Protein AF-C1N9Y4-F1 (afdb_monomer_lite)

Sequence (215 aa):
MRKEINRMEHKHGELKRRQEKLIQEMEKAIYKRQLIQTKALSAAARNEGGSSSSSASLKGRAAKKDEMTKAGLKKACAALKKSIRETESGGAEADARIERLEDDGVCAATEADRFSAEIERLRVEESTLRAERDAKAREREVLQLEAAKSARMRKRFEDVVEGRHRVLASDEDVVADLEKARRRREKLLSAVEDACEAAPHLWPSLERALTLLSI

InterPro domains:
  IPR037386 Coiled-coil domain-containing protein 40 [PTHR16275] (1-208)

Organism: Micromonas pusilla (strain CCMP1545) (NCBI:txid564608)

Secondary structure (DSSP, 8-state):
-HHHHHHHHHHHHHHHHHHHHHHHHHHHHHHHHHHHHHHHHHHHHHHHS--S--S--TTSSSHHHHTTSHHHHHHHHHHHHHHHHHHHHHHHHHHHHHHHHHHHHHHHHHHHHHHHHHHHHHHHHHHHHHHHHHHHHHHHHHHHHHHHHHHHHHHHHHHHHTT-----S-HHHHHHHHHHHHHHHHHHHHHHHHHHHH-GGGHHHHHHHHHHHH-

pLDDT: mean 85.56, std 15.92, range [34.88, 98.38]

Radius of gyration: 47.37 Å; chains: 1; bounding box: 93×47×120 Å

Foldseek 3Di:
DVVVVVVVVVVVVVVVVVVVVVVVVVVVVVVVVVVVVVVVVVVVCVVPPDDDDDPDPPVPPVVVVCCPDPVNVVVVVVVVVVVVVVVVVVVVVVVVVVVVVVVVVVVVVVVVVVVVVVVVVVVVVVVVVVVVVVVVVVVVVVVVVVVVVVVVVVVQVVCVVVVNDDPPDDPVRVVVVVVVVVVVLVVVLVVLVVVCVVPVVCCVVCVVVNVVSVD

Structure (mmCIF, N/CA/C/O backbone):
data_AF-C1N9Y4-F1
#
_entry.id   AF-C1N9Y4-F1
#
loop_
_atom_site.group_PDB
_atom_site.id
_atom_site.type_symbol
_atom_site.label_atom_id
_atom_site.label_alt_id
_atom_site.label_comp_id
_atom_site.label_asym_id
_atom_site.label_entity_id
_atom_site.label_seq_id
_atom_site.pdbx_PDB_ins_code
_atom_site.Cartn_x
_atom_site.Cartn_y
_atom_site.Cartn_z
_atom_site.occupancy
_atom_site.B_iso_or_equiv
_atom_site.auth_seq_id
_atom_site.auth_comp_id
_atom_site.auth_asym_id
_atom_site.auth_atom_id
_atom_site.pdbx_PDB_model_num
ATOM 1 N N . MET A 1 1 ? -9.943 -10.559 0.730 1.00 63.94 1 MET A N 1
ATOM 2 C CA . MET A 1 1 ? -8.623 -11.217 0.879 1.00 63.94 1 MET A CA 1
ATOM 3 C C . MET A 1 1 ? -8.478 -12.498 0.058 1.00 63.94 1 MET A C 1
ATOM 5 O O . MET A 1 1 ? -7.598 -12.518 -0.783 1.00 63.94 1 MET A O 1
ATOM 9 N N . ARG A 1 2 ? -9.345 -13.520 0.182 1.00 84.44 2 ARG A N 1
ATOM 10 C CA . ARG A 1 2 ? -9.222 -14.773 -0.614 1.00 84.44 2 ARG A CA 1
ATOM 11 C C . ARG A 1 2 ? -9.154 -14.568 -2.139 1.00 84.44 2 ARG A C 1
ATOM 13 O O . ARG A 1 2 ? -8.346 -15.193 -2.805 1.00 84.44 2 ARG A O 1
ATOM 20 N N . LYS A 1 3 ? -9.951 -13.641 -2.682 1.00 90.62 3 LYS A N 1
ATOM 21 C CA . LYS A 1 3 ? -9.916 -13.294 -4.116 1.00 90.62 3 LYS A CA 1
ATOM 22 C C . LYS A 1 3 ? -8.581 -12.676 -4.554 1.00 90.62 3 LYS A C 1
ATOM 24 O O . LYS A 1 3 ? -8.138 -12.938 -5.664 1.00 90.62 3 LYS A O 1
ATOM 29 N N . GLU A 1 4 ? -7.944 -11.893 -3.684 1.00 91.50 4 GLU A N 1
ATOM 30 C CA . GLU A 1 4 ? -6.650 -11.268 -3.980 1.00 91.50 4 GLU A CA 1
ATOM 31 C C . GLU A 1 4 ? -5.507 -12.281 -3.885 1.00 91.50 4 GLU A C 1
ATOM 33 O O . GLU A 1 4 ? -4.621 -12.276 -4.730 1.00 91.50 4 GLU A O 1
ATOM 38 N N . ILE A 1 5 ? -5.578 -13.218 -2.933 1.00 92.56 5 ILE A N 1
ATOM 39 C CA . ILE A 1 5 ? -4.635 -14.344 -2.842 1.00 92.56 5 ILE A CA 1
ATOM 40 C C . ILE A 1 5 ? -4.667 -15.160 -4.140 1.00 92.56 5 ILE A C 1
ATOM 42 O O . ILE A 1 5 ? -3.628 -15.335 -4.766 1.00 92.56 5 ILE A O 1
ATOM 46 N N . ASN A 1 6 ? -5.855 -15.532 -4.629 1.00 95.88 6 ASN A N 1
ATOM 47 C CA . ASN A 1 6 ? -5.983 -16.253 -5.902 1.00 95.88 6 ASN A CA 1
ATOM 48 C C . ASN A 1 6 ? -5.453 -15.438 -7.097 1.00 95.88 6 ASN A C 1
ATOM 50 O O . ASN A 1 6 ? -4.890 -15.990 -8.042 1.00 95.88 6 ASN A O 1
ATOM 54 N N . ARG A 1 7 ? -5.616 -14.108 -7.072 1.00 95.75 7 ARG A N 1
ATOM 55 C CA . ARG A 1 7 ? -5.088 -13.219 -8.115 1.00 95.75 7 ARG A CA 1
ATOM 56 C C . ARG A 1 7 ? -3.559 -13.179 -8.091 1.00 95.75 7 ARG A C 1
ATOM 58 O O . ARG A 1 7 ? -2.930 -13.206 -9.148 1.00 95.75 7 ARG A O 1
ATOM 65 N N . MET A 1 8 ? -2.970 -13.152 -6.900 1.00 96.06 8 MET A N 1
ATOM 66 C CA . MET A 1 8 ? -1.523 -13.207 -6.699 1.00 96.06 8 MET A CA 1
ATOM 67 C C . MET A 1 8 ? -0.938 -14.573 -7.071 1.00 96.06 8 MET A C 1
ATOM 69 O O . MET A 1 8 ? 0.114 -14.618 -7.703 1.00 96.06 8 MET A O 1
ATOM 73 N N . GLU A 1 9 ? -1.634 -15.674 -6.788 1.00 95.25 9 GLU A N 1
ATOM 74 C CA . GLU A 1 9 ? -1.250 -17.016 -7.247 1.00 95.25 9 GLU A CA 1
ATOM 75 C C . GLU A 1 9 ? -1.245 -17.113 -8.779 1.00 95.25 9 GLU A C 1
ATOM 77 O O . GLU A 1 9 ? -0.304 -17.655 -9.364 1.00 95.25 9 GLU A O 1
ATOM 82 N N . HIS A 1 10 ? -2.239 -16.519 -9.451 1.00 95.88 10 HIS A N 1
ATOM 83 C CA . HIS A 1 10 ? -2.275 -16.480 -10.914 1.00 95.88 10 HIS A CA 1
ATOM 84 C C . HIS A 1 10 ? -1.112 -15.664 -11.493 1.00 95.88 10 HIS A C 1
ATOM 86 O O . HIS A 1 10 ? -0.392 -16.145 -12.370 1.00 95.88 10 HIS A O 1
ATOM 92 N N . LYS A 1 11 ? -0.859 -14.468 -10.938 1.00 96.25 11 LYS A N 1
ATOM 93 C CA . LYS A 1 11 ? 0.295 -13.631 -11.309 1.00 96.25 11 LYS A CA 1
ATOM 94 C C . LYS A 1 11 ? 1.627 -14.348 -11.073 1.00 96.25 11 LYS A C 1
ATOM 96 O O . LYS A 1 11 ? 2.536 -14.234 -11.891 1.00 96.25 11 LYS A O 1
ATOM 101 N N . HIS A 1 12 ? 1.746 -15.116 -9.991 1.00 95.56 12 HIS A N 1
ATOM 102 C CA . HIS A 1 12 ? 2.934 -15.920 -9.711 1.00 95.56 12 HIS A CA 1
ATOM 103 C C . HIS A 1 12 ? 3.124 -17.046 -10.743 1.00 95.56 12 HIS A C 1
ATOM 105 O O . HIS A 1 12 ? 4.241 -17.282 -11.205 1.00 95.56 12 HIS A O 1
ATOM 111 N N . GLY A 1 13 ? 2.038 -17.699 -11.169 1.00 96.69 13 GLY A N 1
ATOM 112 C CA . GLY A 1 13 ? 2.066 -18.670 -12.266 1.00 96.69 13 GLY A CA 1
ATOM 113 C C . GLY A 1 13 ? 2.501 -18.053 -13.600 1.00 96.69 13 GLY A C 1
ATOM 114 O O . GLY A 1 13 ? 3.322 -18.627 -14.315 1.00 96.69 13 GLY A O 1
ATOM 115 N N . GLU A 1 14 ? 2.014 -16.855 -13.926 1.00 94.75 14 GLU A N 1
ATOM 116 C CA . GLU A 1 14 ? 2.468 -16.110 -15.107 1.00 94.75 14 GLU A CA 1
ATOM 117 C C . GLU A 1 14 ? 3.946 -15.718 -15.025 1.00 94.75 14 GLU A C 1
ATOM 119 O O . GLU A 1 14 ? 4.657 -15.794 -16.028 1.00 94.75 14 GLU A O 1
ATOM 124 N N . LEU A 1 15 ? 4.419 -15.314 -13.843 1.00 97.00 15 LEU A N 1
ATOM 125 C CA . LEU A 1 15 ? 5.820 -14.970 -13.616 1.00 97.00 15 LEU A CA 1
ATOM 126 C C . LEU A 1 15 ? 6.734 -16.171 -13.884 1.00 97.00 15 LEU A C 1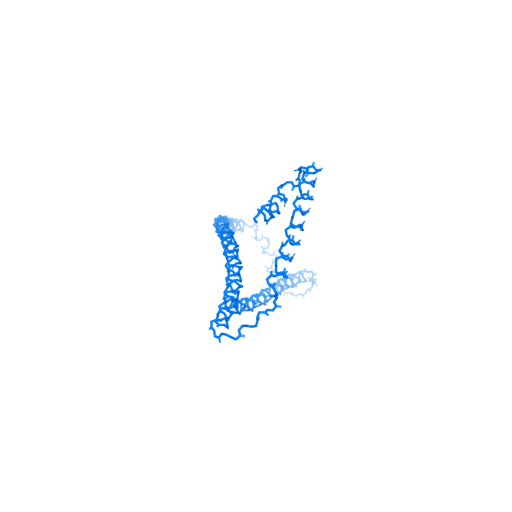
ATOM 128 O O . LEU A 1 15 ? 7.715 -16.029 -14.611 1.00 97.00 15 LEU A O 1
ATOM 132 N N . LYS A 1 16 ? 6.373 -17.361 -13.389 1.00 96.94 16 LYS A N 1
ATOM 133 C CA . LYS A 1 16 ? 7.108 -18.606 -13.671 1.00 96.94 16 LYS A CA 1
ATOM 134 C C . LYS A 1 16 ? 7.168 -18.919 -15.167 1.00 96.94 16 LYS A C 1
ATOM 136 O O . LYS A 1 16 ? 8.245 -19.187 -15.688 1.00 96.94 16 LYS A O 1
ATOM 141 N N . ARG A 1 17 ? 6.054 -18.775 -15.893 1.00 96.81 17 ARG A N 1
ATOM 142 C CA . ARG A 1 17 ? 6.034 -18.961 -17.359 1.00 96.81 17 ARG A CA 1
ATOM 143 C C . ARG A 1 17 ? 6.919 -17.950 -18.095 1.00 96.81 17 ARG A C 1
ATOM 145 O O . ARG A 1 17 ? 7.532 -18.290 -19.104 1.00 96.81 17 ARG A O 1
ATOM 152 N N . ARG A 1 18 ? 6.984 -16.695 -17.628 1.00 95.00 18 ARG A N 1
ATOM 153 C CA . ARG A 1 18 ? 7.904 -15.684 -18.185 1.00 95.00 18 ARG A CA 1
ATOM 154 C C . ARG A 1 18 ? 9.364 -16.048 -17.907 1.00 95.00 18 ARG A C 1
ATOM 156 O O . ARG A 1 18 ? 10.191 -15.913 -18.802 1.00 95.00 18 ARG A O 1
ATOM 163 N N . GLN A 1 19 ? 9.665 -16.555 -16.713 1.00 96.06 19 GLN A N 1
ATOM 164 C CA . GLN A 1 19 ? 11.002 -17.028 -16.353 1.00 96.06 19 GLN A CA 1
ATOM 165 C C . GLN A 1 19 ? 11.440 -18.216 -17.224 1.00 96.06 19 GLN A C 1
ATOM 167 O O . GLN A 1 19 ? 12.553 -18.209 -17.740 1.00 96.06 19 GLN A O 1
ATOM 172 N N . GLU A 1 20 ? 10.564 -19.194 -17.460 1.00 96.75 20 GLU A N 1
ATOM 173 C CA . GLU A 1 20 ? 10.840 -20.322 -18.362 1.00 96.75 20 GLU A CA 1
ATOM 174 C C . GLU A 1 20 ? 11.132 -19.858 -19.797 1.00 96.75 20 GLU A C 1
ATOM 176 O O . GLU A 1 20 ? 12.083 -20.330 -20.418 1.00 96.75 20 GLU A O 1
ATOM 181 N N . LYS A 1 21 ? 10.369 -18.885 -20.318 1.00 95.94 21 LYS A N 1
ATOM 182 C CA . LYS A 1 21 ? 10.639 -18.288 -21.639 1.00 95.94 21 LYS A CA 1
ATOM 183 C C . LYS A 1 21 ? 12.001 -17.599 -21.696 1.00 95.94 21 LYS A C 1
ATOM 185 O O . LYS A 1 21 ? 12.729 -17.791 -22.665 1.00 95.94 21 LYS A O 1
ATOM 190 N N . LEU A 1 22 ? 12.360 -16.846 -20.656 1.00 95.81 22 LEU A N 1
ATOM 191 C CA . LEU A 1 22 ? 13.659 -16.179 -20.573 1.00 95.81 22 LEU A CA 1
ATOM 192 C C . LEU A 1 22 ? 14.813 -17.193 -20.580 1.00 95.81 22 LEU A C 1
ATOM 194 O O . LEU A 1 22 ? 15.806 -16.989 -21.275 1.00 95.81 22 LEU A O 1
ATOM 198 N N . ILE A 1 23 ? 14.665 -18.309 -19.858 1.00 94.69 23 ILE A N 1
ATOM 199 C CA . ILE A 1 23 ? 15.652 -19.398 -19.856 1.00 94.69 23 ILE A CA 1
ATOM 200 C C . ILE A 1 23 ? 15.801 -19.987 -21.266 1.00 94.69 23 ILE A C 1
ATOM 202 O O . ILE A 1 23 ? 16.921 -20.110 -21.753 1.00 94.69 23 ILE A O 1
ATOM 206 N N . GLN A 1 24 ? 14.697 -20.254 -21.971 1.00 95.94 24 GLN A N 1
ATOM 207 C CA . GLN A 1 24 ? 14.746 -20.765 -23.349 1.00 95.94 24 GLN A CA 1
ATOM 208 C C . GLN A 1 24 ? 15.411 -19.785 -24.328 1.00 95.94 24 GLN A C 1
ATOM 210 O O . GLN A 1 24 ? 16.130 -20.193 -25.242 1.00 95.94 24 GLN A O 1
ATOM 215 N N . GLU A 1 25 ? 15.167 -18.483 -24.181 1.00 95.00 25 GLU A N 1
ATOM 216 C CA . GLU A 1 25 ? 15.816 -17.453 -24.999 1.00 95.00 25 GLU A CA 1
ATOM 217 C C . GLU A 1 25 ? 17.317 -17.367 -24.713 1.00 95.00 25 GLU A C 1
ATOM 219 O O . GLU A 1 25 ? 18.123 -17.293 -25.646 1.00 95.00 25 GLU A O 1
ATOM 224 N N . MET A 1 26 ? 17.700 -17.457 -23.440 1.00 96.69 26 MET A N 1
ATOM 225 C CA . MET A 1 26 ? 19.095 -17.506 -23.015 1.00 96.69 26 MET A CA 1
ATOM 226 C C . MET A 1 26 ? 19.810 -18.742 -23.582 1.00 96.69 26 MET A C 1
ATOM 228 O O . MET A 1 26 ? 20.896 -18.614 -24.149 1.00 96.69 26 MET A O 1
ATOM 232 N N . GLU A 1 27 ? 19.195 -19.924 -23.514 1.00 96.06 27 GLU A N 1
ATOM 233 C CA . GLU A 1 27 ? 19.733 -21.161 -24.096 1.00 96.06 27 GLU A CA 1
ATOM 234 C C . GLU A 1 27 ? 19.938 -21.035 -25.612 1.00 96.06 27 GLU A C 1
ATOM 236 O O . GLU A 1 27 ? 21.008 -21.371 -26.130 1.00 96.06 27 GLU A O 1
ATOM 241 N N . LYS A 1 28 ? 18.962 -20.468 -26.334 1.00 95.06 28 LYS A N 1
ATOM 242 C CA . LYS A 1 28 ? 19.088 -20.187 -27.775 1.00 95.06 28 LYS A CA 1
ATOM 243 C C . LYS A 1 28 ? 20.234 -19.221 -28.075 1.00 95.06 28 LYS A C 1
ATOM 245 O O . LYS A 1 28 ? 20.958 -19.418 -29.054 1.00 95.06 28 LYS A O 1
ATOM 250 N N . ALA A 1 29 ? 20.412 -18.185 -27.257 1.00 93.81 29 ALA A N 1
ATOM 251 C CA . ALA A 1 29 ? 21.492 -17.217 -27.423 1.00 93.81 29 ALA A CA 1
ATOM 252 C C . ALA A 1 29 ? 22.871 -17.856 -27.191 1.00 93.81 29 ALA A C 1
ATOM 254 O O . ALA A 1 29 ? 23.786 -17.650 -27.996 1.00 93.81 29 ALA A O 1
ATOM 255 N N . ILE A 1 30 ? 23.007 -18.686 -26.150 1.00 93.69 30 ILE A N 1
ATOM 256 C CA . ILE A 1 30 ? 24.227 -19.457 -25.869 1.00 93.69 30 ILE A CA 1
ATOM 257 C C . ILE A 1 30 ? 24.534 -20.396 -27.036 1.00 93.69 30 ILE A C 1
ATOM 259 O O . ILE A 1 30 ? 25.653 -20.377 -27.553 1.00 93.69 30 ILE A O 1
ATOM 263 N N . TYR A 1 31 ? 23.539 -21.147 -27.516 1.00 95.19 31 TYR A N 1
ATOM 264 C CA . TYR A 1 31 ? 23.705 -22.047 -28.654 1.00 95.19 31 TYR A CA 1
ATOM 265 C C . TYR A 1 31 ? 24.150 -21.298 -29.916 1.00 95.19 31 TYR A C 1
ATOM 267 O O . TYR A 1 31 ? 25.097 -21.701 -30.590 1.00 95.19 31 TYR A O 1
ATOM 275 N N . LYS A 1 32 ? 23.529 -20.150 -30.219 1.00 95.44 32 LYS A N 1
ATOM 276 C CA . LYS A 1 32 ? 23.912 -19.315 -31.365 1.00 95.44 32 LYS A CA 1
ATOM 277 C C . LYS A 1 32 ? 25.350 -18.808 -31.238 1.00 95.44 32 LYS A C 1
ATOM 279 O O . LYS A 1 32 ? 26.086 -18.830 -32.224 1.00 95.44 32 LYS A O 1
ATOM 284 N N . ARG A 1 33 ? 25.777 -18.398 -30.039 1.00 93.88 33 ARG A N 1
ATOM 285 C CA . ARG A 1 33 ? 27.160 -17.973 -29.775 1.00 93.88 33 ARG A CA 1
ATOM 286 C C . ARG A 1 33 ? 28.152 -19.120 -29.971 1.00 93.88 33 ARG A C 1
ATOM 288 O O . ARG A 1 33 ? 29.157 -18.930 -30.653 1.00 93.88 33 ARG A O 1
ATOM 295 N N . GLN A 1 34 ? 27.855 -20.307 -29.445 1.00 91.62 34 GLN A N 1
ATOM 296 C CA . GLN A 1 34 ? 28.680 -21.504 -29.641 1.00 91.62 34 GLN A CA 1
ATOM 297 C C . GLN A 1 34 ? 28.754 -21.906 -31.119 1.00 91.62 34 GLN A C 1
ATOM 299 O O . GLN A 1 34 ? 29.828 -22.236 -31.622 1.00 91.62 34 GLN A O 1
ATOM 304 N N . LEU A 1 35 ? 27.645 -21.811 -31.855 1.00 91.88 35 LEU A N 1
ATOM 305 C CA . LEU A 1 35 ? 27.614 -22.071 -33.293 1.00 91.88 35 LEU A CA 1
ATOM 306 C C . LEU A 1 35 ? 28.481 -21.074 -34.077 1.00 91.88 35 LEU A C 1
ATOM 308 O O . LEU A 1 35 ? 29.174 -21.454 -35.017 1.00 91.88 35 LEU A O 1
ATOM 312 N N . ILE A 1 36 ? 28.464 -19.794 -33.701 1.00 89.06 36 ILE A N 1
ATOM 313 C CA . ILE A 1 36 ? 29.331 -18.777 -34.313 1.00 89.06 36 ILE A CA 1
ATOM 314 C C . ILE A 1 36 ? 30.803 -19.081 -34.006 1.00 89.06 36 ILE A C 1
ATOM 316 O O . ILE A 1 36 ? 31.633 -19.058 -34.913 1.00 89.06 36 ILE A O 1
ATOM 320 N N . GLN A 1 37 ? 31.124 -19.418 -32.756 1.00 88.69 37 GLN A N 1
ATOM 321 C CA . GLN A 1 37 ? 32.490 -19.723 -32.332 1.00 88.69 37 GLN A CA 1
ATOM 322 C C . GLN A 1 37 ? 33.043 -20.978 -33.021 1.00 88.69 37 GLN A C 1
ATOM 324 O O . GLN A 1 37 ? 34.160 -20.961 -33.530 1.00 88.69 37 GLN A O 1
ATOM 329 N N . THR A 1 38 ? 32.254 -22.049 -33.109 1.00 86.00 38 THR A N 1
ATOM 330 C CA . THR A 1 38 ? 32.639 -23.281 -33.821 1.00 86.00 38 THR A CA 1
ATOM 331 C C . THR A 1 38 ? 32.824 -23.039 -35.318 1.00 86.00 38 THR A C 1
ATOM 333 O O . THR A 1 38 ? 33.807 -23.506 -35.894 1.00 86.00 38 THR A O 1
ATOM 336 N N . LYS A 1 39 ? 31.954 -22.239 -35.952 1.00 83.50 39 LYS A N 1
ATOM 337 C CA . LYS A 1 39 ? 32.141 -21.809 -37.348 1.00 83.50 39 LYS A CA 1
ATOM 338 C C . LYS A 1 39 ? 33.436 -21.017 -37.531 1.00 83.50 39 LYS A C 1
ATOM 340 O O . LYS A 1 39 ? 34.185 -21.318 -38.459 1.00 83.50 39 LYS A O 1
ATOM 345 N N . ALA A 1 40 ? 33.738 -20.075 -36.638 1.00 79.69 40 ALA A N 1
ATOM 346 C CA . ALA A 1 40 ? 34.976 -19.298 -36.680 1.00 79.69 40 ALA A CA 1
ATOM 347 C C . ALA A 1 40 ? 36.226 -20.187 -36.538 1.00 79.69 40 ALA A C 1
ATOM 349 O O . ALA A 1 40 ? 37.158 -20.062 -37.330 1.00 79.69 40 ALA A O 1
ATOM 350 N N . LEU A 1 41 ? 36.214 -21.145 -35.605 1.00 78.62 41 LEU A N 1
ATOM 351 C CA . LEU A 1 41 ? 37.309 -22.104 -35.419 1.00 78.62 41 LEU A CA 1
ATOM 352 C C . LEU A 1 41 ? 37.480 -23.037 -36.627 1.00 78.62 41 LEU A C 1
ATOM 354 O O . LEU A 1 41 ? 38.603 -23.287 -37.050 1.00 78.62 41 LEU A O 1
ATOM 358 N N . SER A 1 42 ? 36.388 -23.505 -37.239 1.00 73.56 42 SER A N 1
ATOM 359 C CA . SER A 1 42 ? 36.459 -24.347 -38.444 1.00 73.56 42 SER A CA 1
ATOM 360 C C . SER A 1 42 ? 37.014 -23.600 -39.666 1.00 73.56 42 SER A C 1
ATOM 362 O O . SER A 1 42 ? 37.733 -24.182 -40.478 1.00 73.56 42 SER A O 1
ATOM 364 N N . ALA A 1 43 ? 36.727 -22.300 -39.785 1.00 71.44 43 ALA A N 1
ATOM 365 C CA . ALA A 1 43 ? 37.300 -21.445 -40.819 1.00 71.44 43 ALA A CA 1
ATOM 366 C C . ALA A 1 43 ? 38.795 -21.177 -40.569 1.00 71.44 43 ALA A C 1
ATOM 368 O O . ALA A 1 43 ? 39.576 -21.171 -41.518 1.00 71.44 43 ALA A O 1
ATOM 369 N N . ALA A 1 44 ? 39.202 -21.020 -39.304 1.00 69.44 44 ALA A N 1
ATOM 370 C CA . ALA A 1 44 ? 40.604 -20.867 -38.919 1.00 69.44 44 ALA A CA 1
ATOM 371 C C . ALA A 1 44 ? 41.416 -22.158 -39.143 1.00 69.44 44 ALA A C 1
ATOM 373 O O . ALA A 1 44 ? 42.484 -22.109 -39.745 1.00 69.44 44 ALA A O 1
ATOM 374 N N . ALA A 1 45 ? 40.877 -23.327 -38.781 1.00 65.56 45 ALA A N 1
ATOM 375 C CA . ALA A 1 45 ? 41.531 -24.621 -38.998 1.00 65.56 45 ALA A CA 1
ATOM 376 C C . ALA A 1 45 ? 41.728 -24.950 -40.493 1.00 65.56 45 ALA A C 1
ATOM 378 O O . ALA A 1 45 ? 42.743 -25.527 -40.877 1.00 65.56 45 ALA A O 1
ATOM 379 N N . ARG A 1 46 ? 40.799 -24.520 -41.363 1.00 59.59 46 ARG A N 1
ATOM 380 C CA . ARG A 1 46 ? 40.967 -24.594 -42.828 1.00 59.59 46 ARG A CA 1
ATOM 381 C C . ARG A 1 46 ? 42.079 -23.681 -43.362 1.00 59.59 46 ARG A C 1
ATOM 383 O O . ARG A 1 46 ? 42.580 -23.946 -44.449 1.00 59.59 46 ARG A O 1
ATOM 390 N N . ASN A 1 47 ? 42.457 -22.638 -42.623 1.00 54.31 47 ASN A N 1
ATOM 391 C CA . ASN A 1 47 ? 43.546 -21.731 -42.989 1.00 54.31 47 ASN A CA 1
ATOM 392 C C . ASN A 1 47 ? 44.916 -22.169 -42.442 1.00 54.31 47 ASN A C 1
ATOM 394 O O . ASN A 1 47 ? 45.920 -21.826 -43.059 1.00 54.31 47 ASN A O 1
ATOM 398 N N . GLU A 1 48 ? 44.985 -22.933 -41.346 1.00 52.38 48 GLU A N 1
ATOM 399 C CA . GLU A 1 48 ? 46.266 -23.412 -40.786 1.00 52.38 48 GLU A CA 1
ATOM 400 C C . GLU A 1 48 ? 46.680 -24.820 -41.259 1.00 52.38 48 GLU A C 1
ATOM 402 O O . GLU A 1 48 ? 47.864 -25.149 -41.244 1.00 52.38 48 GLU A O 1
ATOM 407 N N . GLY A 1 49 ? 45.748 -25.650 -41.742 1.00 47.44 49 GLY A N 1
ATOM 408 C CA . GLY A 1 49 ? 46.002 -27.057 -42.091 1.00 47.44 49 GLY A CA 1
ATOM 409 C C . GLY A 1 49 ? 46.178 -27.377 -43.582 1.00 47.44 49 GLY A C 1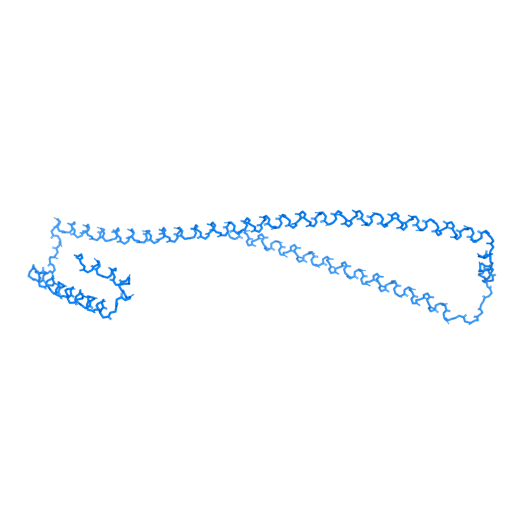
ATOM 410 O O . GLY A 1 49 ? 45.652 -28.393 -44.029 1.00 47.44 49 GLY A O 1
ATOM 411 N N . GLY A 1 50 ? 46.852 -26.539 -44.378 1.00 40.22 50 GLY A N 1
ATOM 412 C CA . GLY A 1 50 ? 46.841 -26.686 -45.842 1.00 40.22 50 GLY A CA 1
ATOM 413 C C . GLY A 1 50 ? 48.158 -26.426 -46.569 1.00 40.22 50 GLY A C 1
ATOM 414 O O . GLY A 1 50 ? 48.217 -25.521 -47.400 1.00 40.22 50 GLY A O 1
ATOM 415 N N . SER A 1 51 ? 49.186 -27.247 -46.328 1.00 41.78 51 SER A N 1
ATOM 416 C CA . SER A 1 51 ? 50.256 -27.458 -47.313 1.00 41.78 51 SER A CA 1
ATOM 417 C C . SER A 1 51 ? 50.014 -28.757 -48.087 1.00 41.78 51 SER A C 1
ATOM 419 O O . SER A 1 51 ? 49.845 -29.825 -47.505 1.00 41.78 51 SER A O 1
ATOM 421 N N . SER A 1 52 ? 50.092 -28.625 -49.411 1.00 42.31 52 SER A N 1
ATOM 422 C CA . SER A 1 52 ? 50.163 -29.647 -50.463 1.00 42.31 52 SER A CA 1
ATOM 423 C C . SER A 1 52 ? 48.860 -30.164 -51.109 1.00 42.31 52 SER A C 1
ATOM 425 O O . SER A 1 52 ? 48.036 -30.855 -50.525 1.00 42.31 52 SER A O 1
ATOM 427 N N . SER A 1 53 ? 48.798 -29.890 -52.421 1.00 39.03 53 SER A N 1
ATOM 428 C CA . SER A 1 53 ? 48.332 -30.801 -53.474 1.00 39.03 53 SER A CA 1
ATOM 429 C C . SER A 1 53 ? 46.820 -30.983 -53.697 1.00 39.03 53 SER A C 1
ATOM 431 O O . SER A 1 53 ? 46.235 -32.005 -53.357 1.00 39.03 53 SER A O 1
ATOM 433 N N . SER A 1 54 ? 46.210 -30.068 -54.457 1.00 34.88 54 SER A N 1
ATOM 434 C CA . SER A 1 54 ? 45.556 -30.447 -55.725 1.00 34.88 54 SER A CA 1
ATOM 435 C C . SER A 1 54 ? 45.191 -29.217 -56.567 1.00 34.88 54 SER A C 1
ATOM 437 O O . SER A 1 54 ? 44.778 -28.158 -56.095 1.00 34.88 54 SER A O 1
ATOM 439 N N . SER A 1 55 ? 45.451 -29.357 -57.855 1.00 41.91 55 SER A N 1
ATOM 440 C CA . SER A 1 55 ? 45.433 -28.366 -58.921 1.00 41.91 55 SER A CA 1
ATOM 441 C C . SER A 1 55 ? 44.026 -27.867 -59.279 1.00 41.91 55 SER A C 1
ATOM 443 O O . SER A 1 55 ? 43.394 -28.438 -60.163 1.00 41.91 55 SER A O 1
ATOM 445 N N . ALA A 1 56 ? 43.534 -26.789 -58.652 1.00 44.50 56 ALA A N 1
ATOM 446 C CA . ALA A 1 56 ? 42.331 -26.098 -59.158 1.00 44.50 56 ALA A CA 1
ATOM 447 C C . ALA A 1 56 ? 42.105 -24.636 -58.707 1.00 44.50 56 ALA A C 1
ATOM 449 O O . ALA A 1 56 ? 41.065 -24.070 -59.034 1.00 44.50 56 ALA A O 1
ATOM 450 N N . SER A 1 57 ? 43.015 -23.977 -57.976 1.00 43.84 57 SER A N 1
ATOM 451 C CA . SER A 1 57 ? 42.707 -22.659 -57.369 1.00 43.84 57 SER A CA 1
ATOM 452 C C . SER A 1 57 ? 43.712 -21.533 -57.647 1.00 43.84 57 SER A C 1
ATOM 454 O O . SER A 1 57 ? 43.749 -20.529 -56.933 1.00 43.84 57 SER A O 1
ATOM 456 N N . LEU A 1 58 ? 44.430 -21.592 -58.776 1.00 44.53 58 LEU A N 1
ATOM 457 C CA . LEU A 1 58 ? 45.234 -20.469 -59.303 1.00 44.53 58 LEU A CA 1
ATOM 458 C C . LEU A 1 58 ? 44.405 -19.234 -59.742 1.00 44.53 58 LEU A C 1
ATOM 460 O O . LEU A 1 58 ? 44.941 -18.317 -60.355 1.00 44.53 58 LEU A O 1
ATOM 464 N N . LYS A 1 59 ? 43.117 -19.151 -59.380 1.00 46.09 59 LYS A N 1
ATOM 465 C CA . LYS A 1 59 ? 42.272 -17.955 -59.544 1.00 46.09 59 LYS A CA 1
ATOM 466 C C . LYS A 1 59 ? 42.215 -17.046 -58.305 1.00 46.09 59 LYS A C 1
ATOM 468 O O . LYS A 1 59 ? 41.694 -15.943 -58.399 1.00 46.09 59 LYS A O 1
ATOM 473 N N . GLY A 1 60 ? 42.767 -17.463 -57.161 1.00 46.38 60 GLY A N 1
ATOM 474 C CA . GLY A 1 60 ? 42.687 -16.691 -55.907 1.00 46.38 60 GLY A CA 1
ATOM 475 C C . GLY A 1 60 ? 43.839 -15.709 -55.652 1.00 46.38 60 GLY A C 1
ATOM 476 O O . GLY A 1 60 ? 43.692 -14.780 -54.863 1.00 46.38 60 GLY A O 1
ATOM 477 N N . ARG A 1 61 ? 44.993 -15.882 -56.312 1.00 44.69 61 ARG A N 1
ATOM 478 C CA . ARG A 1 61 ? 46.197 -15.063 -56.052 1.00 44.69 61 ARG A CA 1
ATOM 479 C C . ARG A 1 61 ? 46.318 -13.826 -56.953 1.00 44.69 61 ARG A C 1
ATOM 481 O O . ARG A 1 61 ? 47.024 -12.893 -56.586 1.00 44.69 61 ARG A O 1
ATOM 488 N N . ALA A 1 62 ? 45.587 -13.785 -58.071 1.00 45.38 62 ALA A N 1
ATOM 489 C CA . ALA A 1 62 ? 45.439 -12.589 -58.907 1.00 45.38 62 ALA A CA 1
ATOM 490 C C . ALA A 1 62 ? 44.460 -11.562 -58.297 1.00 45.38 62 ALA A C 1
ATOM 492 O O . ALA A 1 62 ? 44.674 -10.361 -58.426 1.00 45.38 62 ALA A O 1
ATOM 493 N N . ALA A 1 63 ? 43.467 -12.012 -57.518 1.00 49.41 63 ALA A N 1
ATOM 494 C CA . ALA A 1 63 ? 42.470 -11.132 -56.900 1.00 49.41 63 ALA A CA 1
ATOM 495 C C . ALA A 1 63 ? 43.068 -10.128 -55.889 1.00 49.41 63 ALA A C 1
ATOM 497 O O . ALA A 1 63 ? 42.613 -8.992 -55.820 1.00 49.41 63 ALA A O 1
ATOM 498 N N . LYS A 1 64 ? 44.143 -10.499 -55.174 1.00 50.38 64 LYS A N 1
ATOM 499 C CA . LYS A 1 64 ? 44.850 -9.594 -54.243 1.00 50.38 64 LYS A CA 1
ATOM 500 C C . LYS A 1 64 ? 45.761 -8.569 -54.928 1.00 50.38 64 LYS A C 1
ATOM 502 O O . LYS A 1 64 ? 46.140 -7.585 -54.303 1.00 50.38 64 LYS A O 1
ATOM 507 N N . LYS A 1 65 ? 46.146 -8.787 -56.192 1.00 48.03 65 LYS A N 1
ATOM 508 C CA . LYS A 1 65 ? 46.962 -7.830 -56.964 1.00 48.03 65 LYS A CA 1
ATOM 509 C C . LYS A 1 65 ? 46.089 -6.893 -57.810 1.00 48.03 65 LYS A C 1
ATOM 511 O O . LYS A 1 65 ? 46.464 -5.740 -58.002 1.00 48.03 65 LYS A O 1
ATOM 516 N N . ASP A 1 66 ? 44.895 -7.344 -58.201 1.00 48.28 66 ASP A N 1
ATOM 517 C CA . ASP A 1 66 ? 43.882 -6.517 -58.873 1.00 48.28 66 ASP A CA 1
ATOM 518 C C . ASP A 1 66 ? 43.109 -5.580 -57.921 1.00 48.28 66 ASP A C 1
ATOM 520 O O . ASP A 1 66 ? 42.551 -4.573 -58.370 1.00 48.28 66 ASP A O 1
ATOM 524 N N . GLU A 1 67 ? 43.144 -5.828 -56.605 1.00 51.56 67 GLU A N 1
ATOM 525 C CA . GLU A 1 67 ? 42.614 -4.933 -55.555 1.00 51.56 67 GLU A CA 1
ATOM 526 C C . GLU A 1 67 ? 43.309 -3.557 -55.501 1.00 51.56 67 GLU A C 1
ATOM 528 O O . GLU A 1 67 ? 42.712 -2.580 -55.052 1.00 51.56 67 GLU A O 1
ATOM 533 N N . MET A 1 68 ? 44.530 -3.441 -56.034 1.00 52.91 68 MET A N 1
ATOM 534 C CA . MET A 1 68 ? 45.306 -2.192 -56.115 1.00 52.91 68 MET A CA 1
ATOM 535 C C . MET A 1 68 ? 45.321 -1.571 -57.521 1.00 52.91 68 MET A C 1
ATOM 537 O O . MET A 1 68 ? 46.125 -0.689 -57.821 1.00 52.91 68 MET A O 1
ATOM 541 N N . THR A 1 69 ? 44.411 -1.975 -58.408 1.00 67.31 69 THR A N 1
ATOM 542 C CA . THR A 1 69 ? 44.138 -1.181 -59.613 1.00 67.31 69 THR A CA 1
ATOM 543 C C . THR A 1 69 ? 43.349 0.075 -59.227 1.00 67.31 69 THR A C 1
ATOM 545 O O . THR A 1 69 ? 42.528 0.055 -58.308 1.00 67.31 69 THR A O 1
ATOM 548 N N . LYS A 1 70 ? 43.535 1.194 -59.948 1.00 71.50 70 LYS A N 1
ATOM 549 C CA . LYS A 1 70 ? 42.769 2.442 -59.713 1.00 71.50 70 LYS A CA 1
ATOM 550 C C . LYS A 1 70 ? 41.247 2.206 -59.664 1.00 71.50 70 LYS A C 1
ATOM 552 O O . LYS A 1 70 ? 40.534 2.962 -59.011 1.00 71.50 70 LYS A O 1
ATOM 557 N N . ALA A 1 71 ? 40.745 1.172 -60.346 1.00 74.81 71 ALA A N 1
ATOM 558 C CA . ALA A 1 71 ? 39.343 0.763 -60.316 1.00 74.81 71 ALA A CA 1
ATOM 559 C C . ALA A 1 71 ? 38.942 0.029 -59.018 1.00 74.81 71 ALA A C 1
ATOM 561 O O . ALA A 1 71 ? 37.869 0.312 -58.485 1.00 74.81 71 ALA A O 1
ATOM 562 N N . GLY A 1 72 ? 39.792 -0.860 -58.487 1.00 78.50 72 GLY A N 1
ATOM 563 C CA . GLY A 1 72 ? 39.588 -1.533 -57.196 1.00 78.50 72 GLY A CA 1
ATOM 564 C C . GLY A 1 72 ? 39.553 -0.549 -56.025 1.00 78.50 72 GLY A C 1
ATOM 565 O O . GLY A 1 72 ? 38.590 -0.536 -55.259 1.00 78.50 72 GLY A O 1
ATOM 566 N N . LEU A 1 73 ? 40.515 0.381 -55.982 1.00 81.06 73 LEU A N 1
ATOM 567 C CA . LEU A 1 73 ? 40.551 1.482 -55.009 1.00 81.06 73 LEU A CA 1
ATOM 568 C C . LEU A 1 73 ? 39.292 2.359 -55.071 1.00 81.06 73 LEU A C 1
ATOM 570 O O . LEU A 1 73 ? 38.692 2.650 -54.041 1.00 81.06 73 LEU A O 1
ATOM 574 N N . LYS A 1 74 ? 38.826 2.730 -56.273 1.00 84.69 74 LYS A N 1
ATOM 575 C CA . LYS A 1 74 ? 37.578 3.501 -56.435 1.00 84.69 74 LYS A CA 1
ATOM 576 C C . LYS A 1 74 ? 36.355 2.758 -55.890 1.00 84.69 74 LYS A C 1
ATOM 578 O O . LYS A 1 74 ? 35.518 3.384 -55.241 1.00 84.69 74 LYS A O 1
ATOM 583 N N . LYS A 1 75 ? 36.250 1.443 -56.122 1.00 86.44 75 LYS A N 1
ATOM 584 C CA . LYS A 1 75 ? 35.160 0.616 -55.578 1.00 86.44 75 LYS A CA 1
ATOM 585 C C . LYS A 1 75 ? 35.232 0.515 -54.053 1.00 86.44 75 LYS A C 1
ATOM 587 O O . LYS A 1 75 ? 34.209 0.701 -53.403 1.00 86.44 75 LYS A O 1
ATOM 592 N N . ALA A 1 76 ? 36.419 0.300 -53.487 1.00 85.00 76 ALA A N 1
ATOM 593 C CA . ALA A 1 76 ? 36.620 0.260 -52.040 1.00 85.00 76 ALA A CA 1
ATOM 594 C C . ALA A 1 76 ? 36.282 1.606 -51.376 1.00 85.00 76 ALA A C 1
ATOM 596 O O . ALA A 1 76 ? 35.555 1.638 -50.388 1.00 85.00 76 ALA A O 1
ATOM 597 N N . CYS A 1 77 ? 36.708 2.733 -51.958 1.00 87.12 77 CYS A N 1
ATOM 598 C CA . CYS A 1 77 ? 36.336 4.063 -51.472 1.00 87.12 77 CYS A CA 1
ATOM 599 C C . CYS A 1 77 ? 34.824 4.321 -51.565 1.00 87.12 77 CYS A C 1
ATOM 601 O O . CYS A 1 77 ? 34.261 4.945 -50.670 1.00 87.12 77 CYS A O 1
ATOM 603 N N . ALA A 1 78 ? 34.153 3.860 -52.626 1.00 91.00 78 ALA A N 1
ATOM 604 C CA . ALA A 1 78 ? 32.700 3.978 -52.749 1.00 91.00 78 ALA A CA 1
ATOM 605 C C . ALA A 1 78 ? 31.964 3.122 -51.702 1.00 91.00 78 ALA A C 1
ATOM 607 O O . ALA A 1 78 ? 31.011 3.600 -51.090 1.00 91.00 78 ALA A O 1
ATOM 608 N N . ALA A 1 79 ? 32.438 1.897 -51.455 1.00 91.19 79 ALA A N 1
ATOM 609 C CA . ALA A 1 79 ? 31.908 1.018 -50.416 1.00 91.19 79 ALA A CA 1
ATOM 610 C C . ALA A 1 79 ? 32.114 1.604 -49.010 1.00 91.19 79 ALA A C 1
ATOM 612 O O . ALA A 1 79 ? 31.169 1.641 -48.229 1.00 91.19 79 ALA A O 1
ATOM 613 N N . LEU A 1 80 ? 33.302 2.146 -48.715 1.00 91.94 80 LEU A N 1
ATOM 614 C CA . LEU A 1 80 ? 33.582 2.842 -47.456 1.00 91.94 80 LEU A CA 1
ATOM 615 C C . LEU A 1 80 ? 32.692 4.073 -47.279 1.00 91.94 80 LEU A C 1
ATOM 617 O O . LEU A 1 80 ? 32.095 4.233 -46.226 1.00 91.94 80 LEU A O 1
ATOM 621 N N . LYS A 1 81 ? 32.523 4.907 -48.313 1.00 94.19 81 LYS A N 1
ATOM 622 C CA . LYS A 1 81 ? 31.597 6.054 -48.256 1.00 94.19 81 LYS A CA 1
ATOM 623 C C . LYS A 1 81 ? 30.161 5.622 -47.974 1.00 94.19 81 LYS A C 1
ATOM 625 O O . LYS A 1 81 ? 29.463 6.299 -47.228 1.00 94.19 81 LYS A O 1
ATOM 630 N N . LYS A 1 82 ? 29.714 4.514 -48.572 1.00 95.50 82 LYS A N 1
ATOM 631 C CA . LYS A 1 82 ? 28.389 3.951 -48.299 1.00 95.50 82 LYS A CA 1
ATOM 632 C C . LYS A 1 82 ? 28.282 3.467 -46.850 1.00 95.50 82 LYS A C 1
ATOM 634 O O . LYS A 1 82 ? 27.334 3.838 -46.176 1.00 95.50 82 LYS A O 1
ATOM 639 N N . SER A 1 83 ? 29.274 2.721 -46.370 1.00 95.12 83 SER A N 1
ATOM 640 C CA . SER A 1 83 ? 29.325 2.217 -44.994 1.00 95.12 83 SER A CA 1
ATOM 641 C C . SER A 1 83 ? 29.385 3.342 -43.959 1.00 95.12 83 SER A C 1
ATOM 643 O O . SER A 1 83 ? 28.728 3.235 -42.930 1.00 95.12 83 SER A O 1
ATOM 645 N N . ILE A 1 84 ? 30.115 4.427 -44.237 1.00 94.31 84 ILE A N 1
ATOM 646 C CA . ILE A 1 84 ? 30.151 5.624 -43.386 1.00 94.31 84 ILE A CA 1
ATOM 647 C C . ILE A 1 84 ? 28.750 6.223 -43.287 1.00 94.31 84 ILE A C 1
ATOM 649 O O . ILE A 1 84 ? 28.251 6.372 -42.183 1.00 94.31 84 ILE A O 1
ATOM 653 N N . ARG A 1 85 ? 28.067 6.450 -44.417 1.00 95.69 85 ARG A N 1
ATOM 654 C CA . ARG A 1 85 ? 26.690 6.976 -44.417 1.00 95.69 85 ARG A CA 1
ATOM 655 C C . ARG A 1 85 ? 25.700 6.061 -43.699 1.00 95.69 85 ARG A C 1
ATOM 657 O O . ARG A 1 85 ? 24.837 6.540 -42.979 1.00 95.69 85 ARG A O 1
ATOM 664 N N . GLU A 1 86 ? 25.811 4.749 -43.903 1.00 95.00 86 GLU A N 1
ATOM 665 C CA . GLU A 1 86 ? 24.981 3.760 -43.203 1.00 95.00 86 GLU A CA 1
ATOM 666 C C . GLU A 1 86 ? 25.244 3.788 -41.687 1.00 95.00 86 GLU A C 1
ATOM 668 O O . GLU A 1 86 ? 24.303 3.704 -40.904 1.00 95.00 86 GLU A O 1
ATOM 673 N N . THR A 1 87 ? 26.500 3.971 -41.267 1.00 95.00 87 THR A N 1
ATOM 674 C CA . THR A 1 87 ? 26.871 4.079 -39.846 1.00 95.00 87 THR A CA 1
ATOM 675 C C . THR A 1 87 ? 26.422 5.409 -39.243 1.00 95.00 87 THR A C 1
ATOM 677 O O . THR A 1 87 ? 25.921 5.420 -38.127 1.00 95.00 87 THR A O 1
ATOM 680 N N . GLU A 1 88 ? 26.548 6.519 -39.973 1.00 95.75 88 GLU A N 1
ATOM 681 C CA . GLU A 1 88 ? 26.056 7.841 -39.562 1.00 95.75 88 GLU A CA 1
ATOM 682 C C . GLU A 1 88 ? 24.531 7.833 -39.393 1.00 95.75 88 GLU A C 1
ATOM 684 O O . GLU A 1 88 ? 24.024 8.298 -38.376 1.00 95.75 88 GLU A O 1
ATOM 689 N N . SER A 1 89 ? 23.798 7.240 -40.344 1.00 95.69 89 SER A N 1
ATOM 690 C CA . SER A 1 89 ? 22.342 7.067 -40.246 1.00 95.69 89 SER A CA 1
ATOM 691 C C . SER A 1 89 ? 21.960 6.178 -39.063 1.00 95.69 89 SER A C 1
ATOM 693 O O . SER A 1 89 ? 21.067 6.527 -38.299 1.00 95.69 89 SER A O 1
ATOM 695 N N . GLY A 1 90 ? 22.656 5.051 -38.877 1.00 96.19 90 GLY A N 1
ATOM 696 C CA . GLY A 1 90 ? 22.422 4.160 -37.740 1.00 96.19 90 GLY A CA 1
ATOM 697 C C . GLY A 1 90 ? 22.748 4.811 -36.391 1.00 96.19 90 GLY A C 1
ATOM 698 O O . GLY A 1 90 ? 22.055 4.549 -35.412 1.00 96.19 90 GLY A O 1
ATOM 699 N N . GLY A 1 91 ? 23.763 5.680 -36.345 1.00 96.19 91 GLY A N 1
ATOM 700 C CA . GLY A 1 91 ? 24.092 6.499 -35.179 1.00 96.19 91 GLY A CA 1
ATOM 701 C C . GLY A 1 91 ? 22.967 7.472 -34.840 1.00 96.19 91 GLY A C 1
ATOM 702 O O . GLY A 1 91 ? 22.460 7.441 -33.727 1.00 96.19 91 GLY A O 1
ATOM 703 N N . ALA A 1 92 ? 22.486 8.234 -35.826 1.00 96.31 92 ALA A N 1
ATOM 704 C CA . ALA A 1 92 ? 21.373 9.164 -35.635 1.00 96.31 92 ALA A CA 1
ATOM 705 C C . ALA A 1 92 ? 20.074 8.462 -35.187 1.00 96.31 92 ALA A C 1
ATOM 707 O O . ALA A 1 92 ? 19.342 8.976 -34.343 1.00 96.31 92 ALA A O 1
ATOM 708 N N . GLU A 1 93 ? 19.784 7.270 -35.717 1.00 97.06 93 GLU A N 1
ATOM 709 C CA . GLU A 1 93 ? 18.646 6.454 -35.275 1.00 97.06 93 GLU A CA 1
ATOM 710 C C . GLU A 1 93 ? 18.811 5.941 -33.838 1.00 97.06 93 GLU A C 1
ATOM 712 O O . GLU A 1 93 ? 17.832 5.874 -33.088 1.00 97.06 93 GLU A O 1
ATOM 717 N N . ALA A 1 94 ? 20.033 5.568 -33.446 1.00 96.06 94 ALA A N 1
ATOM 718 C CA . ALA A 1 94 ? 20.335 5.140 -32.086 1.00 96.06 94 ALA A CA 1
ATOM 719 C C . ALA A 1 94 ? 20.213 6.303 -31.093 1.00 96.06 94 ALA A C 1
ATOM 721 O O . ALA A 1 94 ? 19.587 6.120 -30.052 1.00 96.06 94 ALA A O 1
ATOM 722 N N . ASP A 1 95 ? 20.719 7.487 -31.443 1.00 97.31 95 ASP A N 1
ATOM 723 C CA . ASP A 1 95 ? 20.610 8.699 -30.626 1.00 97.31 95 ASP A CA 1
ATOM 724 C C . ASP A 1 95 ? 19.139 9.084 -30.421 1.00 97.31 95 ASP A C 1
ATOM 726 O O . ASP A 1 95 ? 18.686 9.234 -29.287 1.00 97.31 95 ASP A O 1
ATOM 730 N N . ALA A 1 96 ? 18.341 9.096 -31.495 1.00 97.12 96 ALA A N 1
ATOM 731 C CA . ALA A 1 96 ? 16.901 9.349 -31.407 1.00 97.12 96 ALA A CA 1
ATOM 732 C C . ALA A 1 96 ? 16.157 8.292 -30.569 1.00 97.12 96 ALA A C 1
ATOM 734 O O . ALA A 1 96 ? 15.102 8.564 -29.993 1.00 97.12 96 ALA A O 1
ATOM 735 N N . ARG A 1 97 ? 16.663 7.055 -30.517 1.00 97.44 97 ARG A N 1
ATOM 736 C CA . ARG A 1 97 ? 16.100 6.004 -29.663 1.00 97.44 97 ARG A CA 1
ATOM 737 C C . ARG A 1 97 ? 16.499 6.184 -28.201 1.00 97.44 97 ARG A C 1
ATOM 739 O O . ARG A 1 97 ? 15.677 5.880 -27.342 1.00 97.44 97 ARG A O 1
ATOM 746 N N . ILE A 1 98 ? 17.725 6.624 -27.928 1.00 97.12 98 ILE A N 1
ATOM 747 C CA . ILE A 1 98 ? 18.190 6.929 -26.571 1.00 97.12 98 ILE A CA 1
ATOM 748 C C . ILE A 1 98 ? 17.340 8.056 -25.992 1.00 97.12 98 ILE A C 1
ATOM 750 O O . ILE A 1 98 ? 16.758 7.855 -24.936 1.00 97.12 98 ILE A O 1
ATOM 754 N N . GLU A 1 99 ? 17.161 9.152 -26.729 1.00 97.62 99 GLU A N 1
ATOM 755 C CA . GLU A 1 99 ? 16.353 10.298 -26.291 1.00 97.62 99 GLU A CA 1
ATOM 756 C C . GLU A 1 99 ? 14.916 9.879 -25.932 1.00 97.62 99 GLU A C 1
ATOM 758 O O . GLU A 1 99 ? 14.425 10.170 -24.846 1.00 97.62 99 GLU A O 1
ATOM 763 N N . ARG A 1 100 ? 14.270 9.059 -26.775 1.00 97.38 100 ARG A N 1
ATOM 764 C CA . ARG A 1 100 ? 12.933 8.513 -26.464 1.00 97.38 100 ARG A CA 1
ATOM 765 C C . ARG A 1 100 ? 12.911 7.647 -25.207 1.00 97.38 100 ARG A C 1
ATOM 767 O O . ARG A 1 100 ? 11.947 7.692 -24.457 1.00 97.38 100 ARG A O 1
ATOM 774 N N . LEU A 1 101 ? 13.935 6.818 -25.000 1.00 97.12 101 LEU A N 1
ATOM 775 C CA . LEU A 1 101 ? 14.015 5.966 -23.812 1.00 97.12 101 LEU A CA 1
ATOM 776 C C . LEU A 1 101 ? 14.284 6.780 -22.543 1.00 97.12 101 LEU A C 1
ATOM 778 O O . LEU A 1 101 ? 13.831 6.385 -21.470 1.00 97.12 101 LEU A O 1
ATOM 782 N N . GLU A 1 102 ? 15.010 7.888 -22.654 1.00 97.69 102 GLU A N 1
ATOM 783 C CA . GLU A 1 102 ? 15.210 8.837 -21.562 1.00 97.69 102 GLU A CA 1
ATOM 784 C C . GLU A 1 102 ? 13.891 9.529 -21.201 1.00 97.69 102 GLU A C 1
ATOM 786 O O . GLU A 1 102 ? 13.517 9.521 -20.026 1.00 97.69 102 GLU A O 1
ATOM 791 N N . ASP A 1 103 ? 13.136 10.009 -22.192 1.00 97.31 103 ASP A N 1
ATOM 792 C CA . ASP A 1 103 ? 11.803 10.594 -21.993 1.00 97.31 103 ASP A CA 1
ATOM 793 C C . ASP A 1 103 ? 10.826 9.593 -21.357 1.00 97.31 103 ASP A C 1
ATOM 795 O O . ASP A 1 103 ? 10.193 9.891 -20.340 1.00 97.31 103 ASP A O 1
ATOM 799 N N . ASP A 1 104 ? 10.750 8.372 -21.899 1.00 97.12 104 ASP A N 1
ATOM 800 C CA . ASP A 1 104 ? 9.931 7.288 -21.345 1.00 97.12 104 ASP A CA 1
ATOM 801 C C . ASP A 1 104 ? 10.349 6.962 -19.899 1.00 97.12 104 ASP A C 1
ATOM 803 O O . ASP A 1 104 ? 9.502 6.705 -19.038 1.00 97.12 104 ASP A O 1
ATOM 807 N N . GLY A 1 105 ? 11.655 6.997 -19.613 1.00 97.31 105 GLY A N 1
ATOM 808 C CA . GLY A 1 105 ? 12.215 6.789 -18.280 1.00 97.31 105 GLY A CA 1
ATOM 809 C C . GLY A 1 105 ? 11.790 7.871 -17.288 1.00 97.31 105 GLY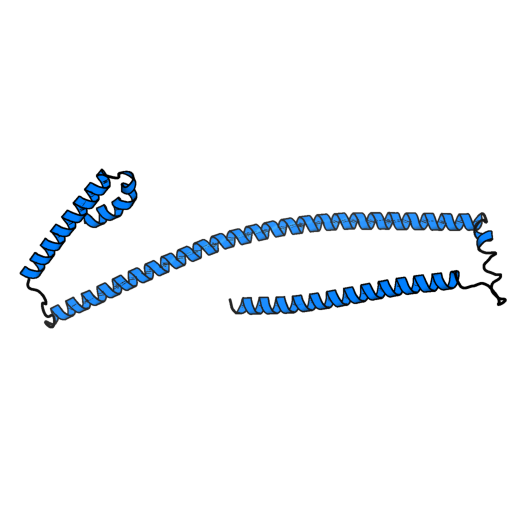 A C 1
ATOM 810 O O . GLY A 1 105 ? 11.390 7.551 -16.166 1.00 97.31 105 GLY A O 1
ATOM 811 N N . VAL A 1 106 ? 11.812 9.138 -17.704 1.00 97.81 106 VAL A N 1
ATOM 812 C CA . VAL A 1 106 ? 11.328 10.265 -16.895 1.00 97.81 106 VAL A CA 1
ATOM 813 C C . VAL A 1 106 ? 9.825 10.140 -16.650 1.00 97.81 106 VAL A C 1
ATOM 815 O O . VAL A 1 106 ? 9.383 10.247 -15.504 1.00 97.81 106 VAL A O 1
ATOM 818 N N . CYS A 1 107 ? 9.029 9.844 -17.681 1.00 97.12 107 CYS A N 1
ATOM 819 C CA . CYS A 1 107 ? 7.591 9.626 -17.529 1.00 97.12 107 CYS A CA 1
ATOM 820 C C . CYS A 1 107 ? 7.296 8.498 -16.530 1.00 97.12 107 CYS A C 1
ATOM 822 O O . CYS A 1 107 ? 6.558 8.715 -15.566 1.00 97.12 107 CYS A O 1
ATOM 824 N N . ALA A 1 108 ? 7.937 7.338 -16.686 1.00 97.25 108 ALA A N 1
ATOM 825 C CA . ALA A 1 108 ? 7.763 6.204 -15.783 1.00 97.25 108 ALA A CA 1
ATOM 826 C C . ALA A 1 108 ? 8.176 6.528 -14.336 1.00 97.25 108 ALA A C 1
ATOM 828 O O . ALA A 1 108 ? 7.489 6.120 -13.399 1.00 97.25 108 ALA A O 1
ATOM 829 N N . ALA A 1 109 ? 9.258 7.289 -14.137 1.00 97.81 109 ALA A N 1
ATOM 830 C CA . ALA A 1 109 ? 9.684 7.732 -12.810 1.00 97.81 109 ALA A CA 1
ATOM 831 C C . ALA A 1 109 ? 8.631 8.638 -12.152 1.00 97.81 109 ALA A C 1
ATOM 833 O O . ALA A 1 109 ? 8.229 8.393 -11.015 1.00 97.81 109 ALA A O 1
ATOM 834 N N . THR A 1 110 ? 8.098 9.619 -12.886 1.00 97.56 110 THR A N 1
ATOM 835 C CA . THR A 1 110 ? 7.055 10.509 -12.348 1.00 97.56 110 THR A CA 1
ATOM 836 C C . THR A 1 110 ? 5.757 9.771 -12.015 1.00 97.56 110 THR A C 1
ATOM 838 O O . THR A 1 110 ? 5.084 10.102 -11.037 1.00 97.56 110 THR A O 1
ATOM 841 N N . GLU A 1 111 ? 5.390 8.751 -12.793 1.00 97.75 111 GLU A N 1
ATOM 842 C CA . GLU A 1 111 ? 4.248 7.890 -12.484 1.00 97.75 111 GLU A CA 1
ATOM 843 C C . GLU A 1 111 ? 4.504 7.040 -11.237 1.00 97.75 111 GLU A C 1
ATOM 845 O O . GLU A 1 111 ? 3.628 6.938 -10.376 1.00 97.75 111 GLU A O 1
ATOM 850 N N . ALA A 1 112 ? 5.707 6.477 -11.097 1.00 97.00 112 ALA A N 1
ATOM 851 C CA . ALA A 1 112 ? 6.098 5.715 -9.916 1.00 97.00 112 ALA A CA 1
ATOM 852 C C . ALA A 1 112 ? 6.050 6.570 -8.638 1.00 97.00 112 ALA A C 1
ATOM 854 O O . ALA A 1 112 ? 5.542 6.105 -7.613 1.00 97.00 112 ALA A O 1
ATOM 855 N N . ASP A 1 113 ? 6.491 7.826 -8.706 1.00 97.75 113 ASP A N 1
ATOM 856 C CA . ASP A 1 113 ? 6.415 8.768 -7.586 1.00 97.75 113 ASP A CA 1
ATOM 857 C C . ASP A 1 113 ? 4.961 9.091 -7.218 1.00 97.75 113 ASP A C 1
ATOM 859 O O . ASP A 1 113 ? 4.591 9.068 -6.040 1.00 97.75 113 ASP A O 1
ATOM 863 N N . ARG A 1 114 ? 4.095 9.311 -8.217 1.00 98.00 114 ARG A N 1
ATOM 864 C CA . ARG A 1 114 ? 2.654 9.530 -7.997 1.00 98.00 114 ARG A CA 1
ATOM 865 C C . ARG A 1 114 ? 1.989 8.329 -7.335 1.00 98.00 114 ARG A C 1
ATOM 867 O O . ARG A 1 114 ? 1.245 8.502 -6.371 1.00 98.00 114 ARG A O 1
ATOM 874 N N . PHE A 1 115 ? 2.256 7.117 -7.820 1.00 97.81 115 PHE A N 1
ATOM 875 C CA . PHE A 1 115 ? 1.708 5.907 -7.209 1.00 97.81 115 PHE A CA 1
ATOM 876 C C . PHE A 1 115 ? 2.246 5.690 -5.796 1.00 97.81 115 PHE A C 1
ATOM 878 O O . PHE A 1 115 ? 1.490 5.278 -4.921 1.00 97.81 115 PHE A O 1
ATOM 885 N N . SER A 1 116 ? 3.516 6.007 -5.545 1.00 98.00 116 SER A N 1
ATOM 886 C CA . SER A 1 116 ? 4.104 5.909 -4.206 1.00 98.00 116 SER A CA 1
ATOM 887 C C . SER A 1 116 ? 3.430 6.873 -3.227 1.00 98.00 116 SER A C 1
ATOM 889 O O . SER A 1 116 ? 3.044 6.460 -2.135 1.00 98.00 116 SER A O 1
ATOM 891 N N . ALA A 1 117 ? 3.195 8.124 -3.636 1.00 97.94 117 ALA A N 1
ATOM 892 C CA . ALA A 1 117 ? 2.465 9.100 -2.829 1.00 97.94 117 ALA A CA 1
ATOM 893 C C . ALA A 1 117 ? 1.021 8.655 -2.536 1.00 97.94 117 ALA A C 1
ATOM 895 O O . ALA A 1 117 ? 0.547 8.778 -1.407 1.00 97.94 117 ALA A O 1
ATOM 896 N N . GLU A 1 118 ? 0.335 8.084 -3.529 1.00 98.25 118 GLU A N 1
ATOM 897 C CA . GLU A 1 118 ? -1.026 7.569 -3.362 1.00 98.25 118 GLU A CA 1
ATOM 898 C C . GLU A 1 118 ? -1.078 6.363 -2.411 1.00 98.25 118 GLU A C 1
ATOM 900 O O . GLU A 1 118 ? -1.977 6.265 -1.576 1.00 98.25 118 GLU A O 1
ATOM 905 N N . ILE A 1 119 ? -0.090 5.465 -2.474 1.00 98.00 119 ILE A N 1
ATOM 906 C CA . ILE A 1 119 ? 0.023 4.333 -1.545 1.00 98.00 119 ILE A CA 1
ATOM 907 C C . ILE A 1 119 ? 0.214 4.825 -0.110 1.00 98.00 119 ILE A C 1
ATOM 909 O O . ILE A 1 119 ? -0.436 4.304 0.797 1.00 98.00 119 ILE A O 1
ATOM 913 N N . GLU A 1 120 ? 1.068 5.824 0.115 1.00 98.19 120 GLU A N 1
ATOM 914 C CA . GLU A 1 120 ? 1.261 6.393 1.452 1.00 98.19 120 GLU A CA 1
ATOM 915 C C . GLU A 1 120 ? -0.008 7.081 1.967 1.00 98.19 120 GLU A C 1
ATOM 917 O O . GLU A 1 120 ? -0.406 6.855 3.112 1.00 98.19 120 GLU A O 1
ATOM 922 N N . ARG A 1 121 ? -0.722 7.822 1.110 1.00 98.38 121 ARG A N 1
ATOM 923 C CA . ARG A 1 121 ? -2.031 8.400 1.450 1.00 98.38 121 ARG A CA 1
A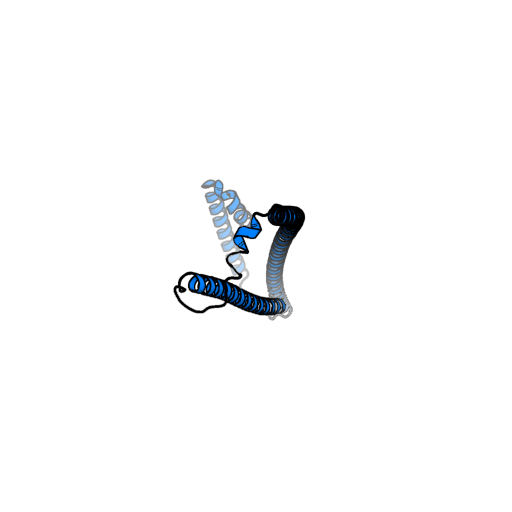TOM 924 C C . ARG A 1 121 ? -3.021 7.318 1.893 1.00 98.38 121 ARG A C 1
ATOM 926 O O . ARG A 1 121 ? -3.621 7.431 2.961 1.00 98.38 121 ARG A O 1
ATOM 933 N N . LEU A 1 122 ? -3.140 6.238 1.120 1.00 98.25 122 LEU A N 1
ATOM 934 C CA . LEU A 1 122 ? -4.029 5.115 1.433 1.00 98.25 122 LEU A CA 1
ATOM 935 C C . LEU A 1 122 ? -3.615 4.366 2.708 1.00 98.25 122 LEU A C 1
ATOM 937 O O . LEU A 1 122 ? -4.481 3.890 3.439 1.00 98.25 122 LEU A O 1
ATOM 941 N N . ARG A 1 123 ? -2.316 4.271 3.017 1.00 98.19 123 ARG A N 1
ATOM 942 C CA . ARG A 1 123 ? -1.826 3.679 4.276 1.00 98.19 123 ARG A CA 1
ATOM 943 C C . ARG A 1 123 ? -2.228 4.507 5.488 1.00 98.19 123 ARG A C 1
ATOM 945 O O . ARG A 1 123 ? -2.629 3.938 6.504 1.00 98.19 123 ARG A O 1
ATOM 952 N N . VAL A 1 124 ? -2.147 5.833 5.381 1.00 98.38 124 VAL A N 1
ATOM 953 C CA . VAL A 1 124 ? -2.616 6.737 6.437 1.00 98.38 124 VAL A CA 1
ATOM 954 C C . VAL A 1 124 ? -4.120 6.563 6.641 1.00 98.38 124 VAL A C 1
ATOM 956 O O . VAL A 1 124 ? -4.540 6.323 7.771 1.00 98.38 124 VAL A O 1
ATOM 959 N N . GLU A 1 125 ? -4.916 6.569 5.571 1.00 98.31 125 GLU A N 1
ATOM 960 C CA . GLU A 1 125 ? -6.370 6.343 5.645 1.00 98.31 125 GLU A CA 1
ATOM 961 C C . GLU A 1 125 ? -6.734 4.961 6.205 1.00 98.31 125 GLU A C 1
ATOM 963 O O . GLU A 1 125 ? -7.660 4.816 7.001 1.00 98.31 125 GLU A O 1
ATOM 968 N N . GLU A 1 126 ? -5.989 3.917 5.846 1.00 98.06 126 GLU A N 1
ATOM 969 C CA . GLU A 1 126 ? -6.192 2.595 6.430 1.00 98.06 126 GLU A CA 1
ATOM 970 C C . GLU A 1 126 ? -5.906 2.607 7.939 1.00 98.06 126 GLU A C 1
ATOM 972 O O . GLU A 1 126 ? -6.640 1.996 8.722 1.00 98.06 126 GLU A O 1
ATOM 977 N N . SER A 1 127 ? -4.847 3.298 8.366 1.00 97.88 127 SER A N 1
ATOM 978 C CA . SER A 1 127 ? -4.480 3.388 9.779 1.00 97.88 127 SER A CA 1
ATOM 979 C C . SER A 1 127 ? -5.533 4.130 10.610 1.00 97.88 127 SER A C 1
ATOM 981 O O . SER A 1 127 ? -5.870 3.670 11.705 1.00 97.88 127 SER A O 1
ATOM 983 N N . THR A 1 128 ? -6.119 5.207 10.075 1.00 98.06 128 THR A N 1
ATOM 984 C CA . THR A 1 128 ? -7.183 5.964 10.748 1.00 98.06 128 THR A CA 1
ATOM 985 C C . THR A 1 128 ? -8.454 5.129 10.861 1.00 98.06 128 THR A C 1
ATOM 987 O O . THR A 1 128 ? -8.987 4.982 11.960 1.00 98.06 128 THR A O 1
ATOM 990 N N . LEU A 1 129 ? -8.875 4.464 9.781 1.00 98.12 129 LEU A N 1
ATOM 991 C CA . LEU A 1 129 ? -10.042 3.576 9.795 1.00 98.12 129 LEU A CA 1
ATOM 992 C C . LEU A 1 129 ? -9.870 2.392 10.758 1.00 98.12 129 LEU A C 1
ATOM 994 O O . LEU A 1 129 ? -10.823 1.979 11.424 1.00 98.12 129 LEU A O 1
ATOM 998 N N . ARG A 1 130 ? -8.656 1.838 10.877 1.00 98.25 130 ARG A N 1
ATOM 999 C CA . ARG A 1 130 ? -8.357 0.796 11.875 1.00 98.25 130 ARG A CA 1
ATOM 1000 C C . ARG A 1 130 ? -8.502 1.329 13.302 1.00 98.25 130 ARG A C 1
ATOM 1002 O O . ARG A 1 130 ? -9.108 0.649 14.130 1.00 98.25 130 ARG A O 1
ATOM 1009 N N . ALA A 1 131 ? -8.007 2.534 13.581 1.00 97.88 131 ALA A N 1
ATOM 1010 C CA . ALA A 1 131 ? -8.149 3.164 14.892 1.00 97.88 131 ALA A CA 1
ATOM 1011 C C . ALA A 1 131 ? -9.621 3.461 15.236 1.00 97.88 131 ALA A C 1
ATOM 1013 O O . ALA A 1 131 ? -10.058 3.184 16.356 1.00 97.88 131 ALA A O 1
ATOM 1014 N N . GLU A 1 132 ? -10.405 3.948 14.269 1.00 98.19 132 GLU A N 1
ATOM 1015 C CA . GLU A 1 132 ? -11.846 4.183 14.418 1.00 98.19 132 GLU A CA 1
ATOM 1016 C C . GLU A 1 132 ? -12.617 2.887 14.687 1.00 98.19 132 GLU A C 1
ATOM 1018 O O . GLU A 1 132 ? -13.445 2.832 15.601 1.00 98.19 132 GLU A O 1
ATOM 1023 N N . ARG A 1 133 ? -12.308 1.812 13.949 1.00 97.81 133 ARG A N 1
ATOM 1024 C CA . ARG A 1 133 ? -12.874 0.478 14.192 1.00 97.81 133 ARG A CA 1
ATOM 1025 C C . ARG A 1 133 ? -12.605 0.022 15.624 1.00 97.81 133 ARG A C 1
ATOM 1027 O O . ARG A 1 133 ? -13.517 -0.465 16.290 1.00 97.81 133 ARG A O 1
ATOM 1034 N N . ASP A 1 134 ? -11.374 0.177 16.101 1.00 97.81 134 ASP A N 1
ATOM 1035 C CA . ASP A 1 134 ? -10.990 -0.259 17.446 1.00 97.81 134 ASP A CA 1
ATOM 1036 C C . ASP A 1 134 ? -11.655 0.590 18.532 1.00 97.81 134 ASP A C 1
ATOM 1038 O O . ASP A 1 134 ? -12.068 0.063 19.566 1.00 97.81 134 ASP A O 1
ATOM 1042 N N . ALA A 1 135 ? -11.825 1.892 18.294 1.00 97.69 135 ALA A N 1
ATOM 1043 C CA . ALA A 1 135 ? -12.596 2.762 19.175 1.00 97.69 135 ALA A CA 1
ATOM 1044 C C . ALA A 1 135 ? -14.066 2.322 19.253 1.00 97.69 135 ALA A C 1
ATOM 1046 O O . ALA A 1 135 ? -14.603 2.179 20.352 1.00 97.69 135 ALA A O 1
ATOM 1047 N N . LYS A 1 136 ? -14.690 2.019 18.109 1.00 97.62 136 LYS A N 1
ATOM 1048 C CA . LYS A 1 136 ? -16.076 1.532 18.045 1.00 97.62 136 LYS A CA 1
ATOM 1049 C C . LYS A 1 136 ? -16.255 0.155 18.683 1.00 97.62 136 LYS A C 1
ATOM 1051 O O . LYS A 1 136 ? -17.291 -0.099 19.293 1.00 97.62 136 LYS A O 1
ATOM 1056 N N . ALA A 1 137 ? -15.260 -0.726 18.582 1.00 97.69 137 ALA A N 1
ATOM 1057 C CA . ALA A 1 137 ? -15.279 -2.016 19.267 1.00 97.69 137 ALA A CA 1
ATOM 1058 C C . ALA A 1 137 ? -15.291 -1.841 20.794 1.00 97.69 137 ALA A C 1
ATOM 1060 O O . ALA A 1 137 ? -16.145 -2.421 21.463 1.00 97.69 137 ALA A O 1
ATOM 1061 N N . ARG A 1 138 ? -14.426 -0.968 21.330 1.00 96.94 138 ARG A N 1
ATOM 1062 C CA . ARG A 1 138 ? -14.402 -0.637 22.765 1.00 96.94 138 ARG A CA 1
ATOM 1063 C C . ARG A 1 138 ? -15.703 0.010 23.235 1.00 96.94 138 ARG A C 1
ATOM 1065 O O . ARG A 1 138 ? -16.235 -0.372 24.271 1.00 96.94 138 ARG A O 1
ATOM 1072 N N . GLU A 1 139 ? -16.245 0.954 22.465 1.00 97.44 139 GLU A N 1
ATOM 1073 C CA . GLU A 1 139 ? -17.538 1.588 22.763 1.00 97.44 139 GLU A CA 1
ATOM 1074 C C . GLU A 1 139 ? -18.659 0.541 22.847 1.00 97.44 139 GLU A C 1
ATOM 1076 O O . GLU A 1 139 ? -19.443 0.531 23.793 1.00 97.44 139 GLU A O 1
ATOM 1081 N N . ARG A 1 140 ? -18.690 -0.409 21.905 1.00 97.88 140 ARG A N 1
ATOM 1082 C CA . ARG A 1 140 ? -19.653 -1.513 21.919 1.00 97.88 140 ARG A CA 1
ATOM 1083 C C . ARG A 1 140 ? -19.505 -2.403 23.153 1.00 97.88 140 ARG A C 1
ATOM 1085 O O . ARG A 1 140 ? -20.522 -2.805 23.713 1.00 97.88 140 ARG A O 1
ATOM 1092 N N . GLU A 1 141 ? -18.285 -2.732 23.565 1.00 97.25 141 GLU A N 1
ATOM 1093 C CA . GLU A 1 141 ? -18.038 -3.534 24.772 1.00 97.25 141 GLU A CA 1
ATOM 1094 C C . GLU A 1 141 ? -18.537 -2.821 26.034 1.00 97.25 141 GLU A C 1
ATOM 1096 O O . GLU A 1 141 ? -19.237 -3.428 26.846 1.00 97.25 141 GLU A O 1
ATOM 1101 N N . VAL A 1 142 ? -18.257 -1.521 26.166 1.00 97.25 142 VAL A N 1
ATOM 1102 C CA . VAL A 1 142 ? -18.756 -0.698 27.281 1.00 97.25 142 VAL A CA 1
ATOM 1103 C C . VAL A 1 142 ? -20.284 -0.695 27.304 1.00 97.25 142 VAL A C 1
ATOM 1105 O O . VAL A 1 142 ? -20.879 -1.035 28.327 1.00 97.25 142 VAL A O 1
ATOM 1108 N N . LEU A 1 143 ? -20.927 -0.427 26.165 1.00 97.50 143 LEU A N 1
ATOM 1109 C CA . LEU A 1 143 ? -22.388 -0.443 26.056 1.00 97.50 143 LEU A CA 1
ATOM 1110 C C . LEU A 1 143 ? -22.984 -1.819 26.388 1.00 97.50 143 LEU A C 1
ATOM 1112 O O . LEU A 1 143 ? -24.041 -1.907 27.012 1.00 97.50 143 LEU A O 1
ATOM 1116 N N . GLN A 1 144 ? -22.317 -2.914 26.010 1.00 97.56 144 GLN A N 1
ATOM 1117 C CA . GLN A 1 144 ? -22.751 -4.267 26.368 1.00 97.56 144 GLN A CA 1
ATOM 1118 C C . GLN A 1 144 ? -22.672 -4.519 27.878 1.00 97.56 144 GLN A C 1
ATOM 1120 O O . GLN A 1 144 ? -23.594 -5.111 28.446 1.00 97.56 144 GLN A O 1
ATOM 1125 N N . LEU A 1 145 ? -21.610 -4.056 28.541 1.00 97.12 145 LEU A N 1
ATOM 1126 C CA . LEU A 1 145 ? -21.470 -4.156 29.995 1.00 97.12 145 LEU A CA 1
ATOM 1127 C C . LEU A 1 145 ? -22.524 -3.311 30.722 1.00 97.12 145 LEU A C 1
ATOM 1129 O O . LEU A 1 145 ? -23.136 -3.782 31.685 1.00 97.12 145 LEU A O 1
ATOM 1133 N N . GLU A 1 146 ? -22.793 -2.100 30.240 1.00 97.06 146 GLU A N 1
ATOM 1134 C CA . GLU A 1 146 ? -23.833 -1.219 30.780 1.00 97.06 146 GLU A CA 1
ATOM 1135 C C . GLU A 1 146 ? -25.236 -1.804 30.596 1.00 97.06 146 GLU A C 1
ATOM 1137 O O . GLU A 1 146 ? -26.038 -1.808 31.537 1.00 97.06 146 GLU A O 1
ATOM 1142 N N . ALA A 1 147 ? -25.526 -2.372 29.425 1.00 97.06 147 ALA A N 1
ATOM 1143 C CA . ALA A 1 147 ? -26.780 -3.066 29.160 1.00 97.06 147 ALA A CA 1
ATOM 1144 C C . ALA A 1 147 ? -26.944 -4.292 30.070 1.00 97.06 147 ALA A C 1
ATOM 1146 O O . ALA A 1 147 ? -28.013 -4.492 30.650 1.00 97.06 147 ALA A O 1
ATOM 1147 N N . ALA A 1 148 ? -25.883 -5.081 30.271 1.00 97.19 148 ALA A N 1
ATOM 1148 C CA . ALA A 1 148 ? -25.900 -6.225 31.180 1.00 97.19 148 ALA A CA 1
ATOM 1149 C C . ALA A 1 148 ? -26.119 -5.800 32.642 1.00 97.19 148 ALA A C 1
ATOM 1151 O O . ALA A 1 148 ? -26.900 -6.432 33.359 1.00 97.19 148 ALA A O 1
ATOM 1152 N N . LYS A 1 149 ? -25.476 -4.713 33.091 1.00 97.00 149 LYS A N 1
ATOM 1153 C CA . LYS A 1 149 ? -25.700 -4.127 34.423 1.00 97.00 149 LYS A CA 1
ATOM 1154 C C . LYS A 1 149 ? -27.149 -3.669 34.574 1.00 97.00 149 LYS A C 1
ATOM 1156 O O . LYS A 1 149 ? -27.795 -4.013 35.562 1.00 97.00 149 LYS A O 1
ATOM 1161 N N . SER A 1 150 ? -27.673 -2.959 33.579 1.00 95.00 150 SER A N 1
ATOM 1162 C CA . SER A 1 150 ? -29.052 -2.466 33.560 1.00 95.00 150 SER A CA 1
ATOM 1163 C C . SER A 1 150 ? -30.069 -3.607 33.564 1.00 95.00 150 SER A C 1
ATOM 1165 O O . SER A 1 150 ? -31.051 -3.541 34.295 1.00 95.00 150 SER A O 1
ATOM 1167 N N . ALA A 1 151 ? -29.811 -4.694 32.832 1.00 96.25 151 ALA A N 1
ATOM 1168 C CA . ALA A 1 151 ? -30.650 -5.891 32.840 1.00 96.25 151 ALA A CA 1
ATOM 1169 C C . ALA A 1 151 ? -30.657 -6.585 34.213 1.00 96.25 151 ALA A C 1
ATOM 1171 O O . ALA A 1 151 ? -31.719 -6.959 34.708 1.00 96.25 151 ALA A O 1
ATOM 1172 N N . ARG A 1 152 ? -29.494 -6.707 34.873 1.00 94.25 152 ARG A N 1
ATOM 1173 C CA . ARG A 1 152 ? -29.410 -7.242 36.246 1.00 94.25 152 ARG A CA 1
ATOM 1174 C C . ARG A 1 152 ? -30.161 -6.363 37.244 1.00 94.25 152 ARG A C 1
ATOM 1176 O O . ARG A 1 152 ? -30.860 -6.893 38.099 1.00 94.25 152 ARG A O 1
ATOM 1183 N N . MET A 1 153 ? -30.015 -5.042 37.138 1.00 92.88 153 MET A N 1
ATOM 1184 C CA . MET A 1 153 ? -30.727 -4.089 37.993 1.00 92.88 153 MET A CA 1
ATOM 1185 C C . MET A 1 153 ? -32.235 -4.159 37.770 1.00 92.88 153 MET A C 1
ATOM 1187 O O . MET A 1 153 ? -32.980 -4.243 38.739 1.00 92.88 153 MET A O 1
ATOM 1191 N N . ARG A 1 154 ? -32.683 -4.207 36.511 1.00 94.00 154 ARG A N 1
ATOM 1192 C CA . ARG A 1 154 ? -34.099 -4.363 36.167 1.00 94.00 154 ARG A CA 1
ATOM 1193 C C . ARG A 1 154 ? -34.683 -5.628 36.785 1.00 94.00 154 ARG A C 1
ATOM 1195 O O . ARG A 1 154 ? -35.677 -5.526 37.486 1.00 94.00 154 ARG A O 1
ATOM 1202 N N . LYS A 1 155 ? -34.012 -6.775 36.623 1.00 93.62 155 LYS A N 1
ATOM 1203 C CA . LYS A 1 155 ? -34.454 -8.038 37.227 1.00 93.62 155 LYS A CA 1
ATOM 1204 C C . LYS A 1 155 ? -34.566 -7.941 38.752 1.00 93.62 155 LYS A C 1
ATOM 1206 O O . LYS A 1 155 ? -35.535 -8.414 39.325 1.00 93.62 155 LYS A O 1
ATOM 1211 N N . ARG A 1 156 ? -33.604 -7.288 39.418 1.00 88.62 156 ARG A N 1
ATOM 1212 C CA . ARG A 1 156 ? -33.680 -7.053 40.870 1.00 88.62 156 ARG A CA 1
ATOM 1213 C C . ARG A 1 156 ? -34.900 -6.215 41.248 1.00 88.62 156 ARG A C 1
ATOM 1215 O O . ARG A 1 156 ? -35.559 -6.547 42.223 1.00 88.62 156 ARG A O 1
ATOM 1222 N N . PHE A 1 157 ? -35.192 -5.149 40.504 1.00 90.38 157 PHE A N 1
ATOM 1223 C CA . PHE A 1 157 ? -36.375 -4.324 40.756 1.00 90.38 157 PHE A CA 1
ATOM 1224 C C . PHE A 1 157 ? -37.680 -5.081 40.481 1.00 90.38 157 PHE A C 1
ATOM 1226 O O . PHE A 1 157 ? -38.610 -4.961 41.270 1.00 90.38 157 PHE A O 1
ATOM 1233 N N . GLU A 1 158 ? -37.735 -5.892 39.424 1.00 92.81 158 GLU A N 1
ATOM 1234 C CA . GLU A 1 158 ? -38.866 -6.788 39.138 1.00 92.81 158 GLU A CA 1
ATOM 1235 C C . GLU A 1 158 ? -39.091 -7.767 40.302 1.00 92.81 158 GLU A C 1
ATOM 1237 O O . GLU A 1 158 ? -40.189 -7.813 40.853 1.00 92.81 158 GLU A O 1
ATOM 1242 N N . ASP A 1 159 ? -38.032 -8.435 40.775 1.00 90.75 159 ASP A N 1
ATOM 1243 C CA . ASP A 1 159 ? -38.103 -9.355 41.916 1.00 90.75 159 ASP A CA 1
ATOM 1244 C C . ASP A 1 159 ? -38.589 -8.653 43.204 1.00 90.75 159 ASP A C 1
ATOM 1246 O O . ASP A 1 159 ? -39.275 -9.274 44.021 1.00 90.75 159 ASP A O 1
ATOM 1250 N N . VAL A 1 160 ? -38.238 -7.373 43.414 1.00 88.00 160 VAL A N 1
ATOM 1251 C CA . VAL A 1 160 ? -38.708 -6.565 44.560 1.00 88.00 160 VAL A CA 1
ATOM 1252 C C . VAL A 1 160 ? -40.202 -6.281 44.443 1.00 88.00 160 VAL A C 1
ATOM 1254 O O . VAL A 1 160 ? -40.931 -6.482 45.411 1.00 88.00 160 VAL A O 1
ATOM 1257 N N . VAL A 1 161 ? -40.664 -5.851 43.266 1.00 89.94 161 VAL A N 1
ATOM 1258 C CA . VAL A 1 161 ? -42.085 -5.559 43.010 1.00 89.94 161 VAL A CA 1
ATOM 1259 C C . VAL A 1 161 ? -42.943 -6.816 43.168 1.00 89.94 161 VAL A C 1
ATOM 1261 O O . VAL A 1 161 ? -44.037 -6.753 43.721 1.00 89.94 161 VAL A O 1
ATOM 1264 N N . GLU A 1 162 ? -42.439 -7.969 42.736 1.00 92.31 162 GLU A N 1
ATOM 1265 C CA . GLU A 1 162 ? -43.132 -9.257 42.844 1.00 92.31 162 GLU A CA 1
ATOM 1266 C C . GLU A 1 162 ? -42.999 -9.911 44.233 1.00 92.31 162 GLU A C 1
ATOM 1268 O O . GLU A 1 162 ? -43.504 -11.014 44.445 1.00 92.31 162 GLU A O 1
ATOM 1273 N N . GLY A 1 163 ? -42.296 -9.275 45.180 1.00 83.56 163 GLY A N 1
ATOM 1274 C CA . GLY A 1 163 ? -42.095 -9.789 46.540 1.00 83.56 163 GLY A CA 1
ATOM 1275 C C . GLY A 1 163 ? -41.202 -11.033 46.628 1.00 83.56 163 GLY A C 1
ATOM 1276 O O . GLY A 1 163 ? -41.136 -11.678 47.673 1.00 83.56 163 GLY A O 1
ATOM 1277 N N . ARG A 1 164 ? -40.501 -11.386 45.544 1.00 84.38 164 ARG A N 1
ATOM 1278 C CA . ARG A 1 164 ? -39.550 -12.512 45.480 1.00 84.38 164 ARG A CA 1
ATOM 1279 C C . ARG A 1 164 ? -38.148 -12.123 45.943 1.00 84.38 164 ARG A C 1
ATOM 1281 O O . ARG A 1 164 ? -37.295 -12.992 46.137 1.00 84.38 164 ARG A O 1
ATOM 1288 N N . HIS A 1 165 ? -37.891 -10.828 46.108 1.00 77.81 165 HIS A N 1
ATOM 1289 C CA . HIS A 1 165 ? -36.596 -10.329 46.534 1.00 77.81 165 HIS A CA 1
ATOM 1290 C C . HIS A 1 165 ? -36.326 -10.645 48.005 1.00 77.81 165 HIS A C 1
ATOM 1292 O O . HIS A 1 165 ? -36.976 -10.128 48.912 1.00 77.81 165 HIS A O 1
ATOM 1298 N N . ARG A 1 166 ? -35.313 -11.477 48.243 1.00 72.50 166 ARG A N 1
ATOM 1299 C CA . ARG A 1 166 ? -34.805 -11.747 49.586 1.00 72.50 166 ARG A CA 1
ATOM 1300 C C . ARG A 1 166 ? -33.802 -10.657 49.954 1.00 72.50 166 ARG A C 1
ATOM 1302 O O . ARG A 1 166 ? -32.753 -10.568 49.321 1.00 72.50 166 ARG A O 1
ATOM 1309 N N . VAL A 1 167 ? -34.112 -9.848 50.965 1.00 68.31 167 VAL A N 1
ATOM 1310 C CA . VAL A 1 167 ? -33.158 -8.882 51.529 1.00 68.31 167 VAL A CA 1
ATOM 1311 C C . VAL A 1 167 ? -31.996 -9.674 52.138 1.00 68.31 167 VAL A C 1
ATOM 1313 O O . VAL A 1 167 ? -32.201 -10.495 53.030 1.00 68.31 167 VAL A O 1
ATOM 1316 N N . LEU A 1 168 ? -30.796 -9.512 51.575 1.00 67.75 168 LEU A N 1
ATOM 1317 C CA . LEU A 1 168 ? -29.613 -10.315 51.921 1.00 67.75 168 LEU A CA 1
ATOM 1318 C C . LEU A 1 168 ? -28.769 -9.713 53.057 1.00 67.75 168 LEU A C 1
ATOM 1320 O O . LEU A 1 168 ? -27.918 -10.420 53.587 1.00 67.75 168 LEU A O 1
ATOM 1324 N N . ALA A 1 169 ? -28.984 -8.447 53.418 1.00 69.12 169 ALA A N 1
ATOM 1325 C CA . ALA A 1 169 ? -28.243 -7.745 54.464 1.00 69.12 169 ALA A CA 1
ATOM 1326 C C . ALA A 1 169 ? -29.186 -6.838 55.264 1.00 69.12 169 ALA A C 1
ATOM 1328 O O . ALA A 1 169 ? -30.097 -6.250 54.679 1.00 69.12 169 ALA A O 1
ATOM 1329 N N . SER A 1 170 ? -28.968 -6.742 56.577 1.00 74.56 170 SER A N 1
ATOM 1330 C CA . SER A 1 170 ? -29.646 -5.759 57.429 1.00 74.56 170 SER A CA 1
ATOM 1331 C C . SER A 1 170 ? -29.242 -4.342 57.010 1.00 74.56 170 SER A C 1
ATOM 1333 O O . SER A 1 170 ? -28.109 -4.130 56.572 1.00 74.56 170 SER A O 1
ATOM 1335 N N . ASP A 1 171 ? -30.127 -3.358 57.187 1.00 74.75 171 ASP A N 1
ATOM 1336 C CA . ASP A 1 171 ? -29.787 -1.943 56.977 1.00 74.75 171 ASP A CA 1
ATOM 1337 C C . ASP A 1 171 ? -28.565 -1.531 57.820 1.00 74.75 171 ASP A C 1
ATOM 1339 O O . ASP A 1 171 ? -27.721 -0.761 57.363 1.00 74.75 171 ASP A O 1
ATOM 1343 N N . GLU A 1 172 ? -28.411 -2.108 59.015 1.00 78.88 172 GLU A N 1
ATOM 1344 C CA . GLU A 1 172 ? -27.261 -1.873 59.896 1.00 78.88 172 GLU A CA 1
ATOM 1345 C C . GLU A 1 172 ? -25.945 -2.403 59.303 1.00 78.88 172 GLU A C 1
ATOM 1347 O O . GLU A 1 172 ? -24.919 -1.723 59.376 1.00 78.88 172 GLU A O 1
ATOM 1352 N N . ASP A 1 173 ? -25.973 -3.571 58.649 1.00 81.88 173 ASP A N 1
ATOM 1353 C CA . ASP A 1 173 ? -24.796 -4.154 57.991 1.00 81.88 173 ASP A CA 1
ATOM 1354 C C . ASP A 1 173 ? -24.364 -3.299 56.790 1.00 81.88 173 ASP A C 1
ATOM 1356 O O . ASP A 1 173 ? -23.175 -3.053 56.577 1.00 81.88 173 ASP A O 1
ATOM 1360 N N . VAL A 1 174 ? -25.337 -2.790 56.025 1.00 81.56 174 VAL A N 1
ATOM 1361 C CA . VAL A 1 174 ? -25.087 -1.909 54.874 1.00 81.56 174 VAL A CA 1
ATOM 1362 C C . VAL A 1 174 ? -24.470 -0.584 55.326 1.00 81.56 174 VAL A C 1
ATOM 1364 O O . VAL A 1 174 ? -23.524 -0.100 54.699 1.00 81.56 174 VAL A O 1
ATOM 1367 N N . VAL A 1 175 ? -24.964 -0.003 56.422 1.00 84.38 175 VAL A N 1
ATOM 1368 C CA . VAL A 1 175 ? -24.400 1.224 57.006 1.00 84.38 175 VAL A CA 1
ATOM 1369 C C . VAL A 1 175 ? -22.969 0.986 57.496 1.00 84.38 175 VAL A C 1
ATOM 1371 O O . VAL A 1 175 ? -22.079 1.777 57.176 1.00 84.38 175 VAL A O 1
ATOM 1374 N N . ALA A 1 176 ? -22.714 -0.124 58.194 1.00 86.62 176 ALA A N 1
ATOM 1375 C CA . ALA A 1 176 ? -21.379 -0.467 58.680 1.00 86.62 176 ALA A CA 1
ATOM 1376 C C . ALA A 1 176 ? -20.365 -0.658 57.533 1.00 86.62 176 ALA A C 1
ATOM 1378 O O . ALA A 1 176 ? -19.233 -0.160 57.600 1.00 86.62 176 ALA A O 1
ATOM 1379 N N . ASP A 1 177 ? -20.765 -1.325 56.448 1.00 84.31 177 ASP A N 1
ATOM 1380 C CA . ASP A 1 177 ? -19.913 -1.512 55.272 1.00 84.31 177 ASP A CA 1
ATOM 1381 C C . ASP A 1 177 ? -19.665 -0.202 54.510 1.00 84.31 177 ASP A C 1
ATOM 1383 O O . ASP A 1 177 ? -18.539 0.045 54.058 1.00 84.31 177 ASP A O 1
ATOM 1387 N N . LEU A 1 178 ? -20.667 0.680 54.418 1.00 86.31 178 LEU A N 1
ATOM 1388 C CA . LEU A 1 178 ? -20.508 2.016 53.836 1.00 86.31 178 LEU A CA 1
ATOM 1389 C C . LEU A 1 178 ? -19.542 2.884 54.646 1.00 86.31 178 LEU A C 1
ATOM 1391 O O . LEU A 1 178 ? -18.676 3.544 54.066 1.00 86.31 178 LEU A O 1
ATOM 1395 N N . GLU A 1 179 ? -19.628 2.864 55.976 1.00 89.75 179 GLU A N 1
ATOM 1396 C CA . GLU A 1 179 ? -18.670 3.567 56.831 1.00 89.75 179 GLU A CA 1
ATOM 1397 C C . GLU A 1 179 ? -17.250 3.019 56.670 1.00 89.75 179 GLU A C 1
ATOM 1399 O O . GLU A 1 179 ? -16.284 3.781 56.576 1.00 89.75 179 GLU A O 1
ATOM 1404 N N . LYS A 1 180 ? -17.099 1.695 56.588 1.00 91.62 180 LYS A N 1
ATOM 1405 C CA . LYS A 1 180 ? -15.800 1.054 56.365 1.00 91.62 180 LYS A CA 1
ATOM 1406 C C . LYS A 1 180 ? -15.215 1.420 55.000 1.00 91.62 180 LYS A C 1
ATOM 1408 O O . LYS A 1 180 ? -14.005 1.641 54.897 1.00 91.62 180 LYS A O 1
ATOM 1413 N N . ALA A 1 181 ? -16.051 1.509 53.968 1.00 87.00 181 ALA A N 1
ATOM 1414 C CA . ALA A 1 181 ? -15.656 1.967 52.641 1.00 87.00 181 ALA A CA 1
ATOM 1415 C C . ALA A 1 181 ? -15.243 3.449 52.647 1.00 87.00 181 ALA A C 1
ATOM 1417 O O . ALA A 1 181 ? -14.189 3.773 52.098 1.00 87.00 181 ALA A O 1
ATOM 1418 N N . ARG A 1 182 ? -15.987 4.325 53.340 1.00 88.94 182 ARG A N 1
ATOM 1419 C CA . ARG A 1 182 ? -15.626 5.745 53.525 1.00 88.94 182 ARG A CA 1
ATOM 1420 C C . ARG A 1 182 ? -14.266 5.907 54.198 1.00 88.94 182 ARG A C 1
ATOM 1422 O O . ARG A 1 182 ? -13.387 6.546 53.631 1.00 88.94 182 ARG A O 1
ATOM 1429 N N . ARG A 1 183 ? -14.038 5.222 55.324 1.00 91.44 183 ARG A N 1
ATOM 1430 C CA . ARG A 1 183 ? -12.747 5.257 56.038 1.00 91.44 183 ARG A CA 1
ATOM 1431 C C . ARG A 1 183 ? -11.585 4.750 55.179 1.00 91.44 183 ARG A C 1
ATOM 1433 O O . ARG A 1 183 ? -10.460 5.219 55.317 1.00 91.44 183 ARG A O 1
ATOM 1440 N N . ARG A 1 184 ? -11.816 3.761 54.306 1.00 89.69 184 ARG A N 1
ATOM 1441 C CA . ARG A 1 184 ? -10.796 3.290 53.349 1.00 89.69 184 ARG A CA 1
ATOM 1442 C C . ARG A 1 184 ? -10.513 4.325 52.264 1.00 89.69 184 ARG A C 1
ATOM 1444 O O . ARG A 1 184 ? -9.350 4.507 51.922 1.00 89.69 184 ARG A O 1
ATOM 1451 N N . ARG A 1 185 ? -11.547 4.996 51.750 1.00 88.44 185 ARG A N 1
ATOM 1452 C CA . ARG A 1 185 ? -11.406 6.067 50.756 1.00 88.44 185 ARG A CA 1
ATOM 1453 C C . ARG A 1 185 ? -10.616 7.245 51.316 1.00 88.44 185 ARG A C 1
ATOM 1455 O O . ARG A 1 185 ? -9.679 7.685 50.669 1.00 88.44 185 ARG A O 1
ATOM 1462 N N . GLU A 1 186 ? -10.934 7.689 52.529 1.00 90.06 186 GLU A N 1
ATOM 1463 C CA . GLU A 1 186 ? -10.209 8.765 53.223 1.00 90.06 186 GLU A CA 1
ATOM 1464 C C . GLU A 1 186 ? -8.724 8.431 53.407 1.00 90.06 186 GLU A C 1
ATOM 1466 O O . GLU A 1 186 ? -7.863 9.253 53.113 1.00 90.06 186 GLU A O 1
ATOM 1471 N N . LYS A 1 187 ? -8.402 7.192 53.806 1.00 91.19 187 LYS A N 1
ATOM 1472 C CA . LYS A 1 187 ? -7.006 6.734 53.910 1.00 91.19 187 LYS A CA 1
ATOM 1473 C C . LYS A 1 187 ? -6.277 6.732 52.568 1.00 91.19 187 LYS A C 1
ATOM 1475 O O . LYS A 1 187 ? -5.095 7.045 52.524 1.00 91.19 187 LYS A O 1
ATOM 1480 N N . LEU A 1 188 ? -6.958 6.341 51.491 1.00 89.19 188 LEU A N 1
ATOM 1481 C CA . LEU A 1 188 ? -6.381 6.349 50.147 1.00 89.19 188 LEU A CA 1
ATOM 1482 C C . LEU A 1 188 ? -6.179 7.771 49.623 1.00 89.19 188 LEU A C 1
ATOM 1484 O O . LEU A 1 188 ? -5.151 8.024 49.011 1.00 89.19 188 LEU A O 1
ATOM 1488 N N . LEU A 1 189 ? -7.117 8.686 49.886 1.00 88.56 189 LEU A N 1
ATOM 1489 C CA . LEU A 1 189 ? -6.966 10.105 49.558 1.00 88.56 189 LEU A CA 1
ATOM 1490 C C . LEU A 1 189 ? -5.743 10.697 50.256 1.00 88.56 189 LEU A C 1
ATOM 1492 O O . LEU A 1 189 ? -4.857 11.186 49.568 1.00 88.56 189 LEU A O 1
ATOM 1496 N N . SER A 1 190 ? -5.641 10.531 51.577 1.00 89.06 190 SER A N 1
ATOM 1497 C CA . SER A 1 190 ? -4.483 10.999 52.349 1.00 89.06 190 SER A CA 1
ATOM 1498 C C . SER A 1 190 ? -3.169 10.402 51.832 1.00 89.06 190 SER A C 1
ATOM 1500 O O . SER A 1 190 ? -2.212 11.134 51.634 1.00 89.06 190 SER A O 1
ATOM 1502 N N . ALA A 1 191 ? -3.122 9.105 51.509 1.00 87.75 191 ALA A N 1
ATOM 1503 C CA . ALA A 1 191 ? -1.908 8.493 50.962 1.00 87.75 191 ALA A CA 1
ATOM 1504 C C . ALA A 1 191 ? -1.526 9.023 49.565 1.00 87.75 191 ALA A C 1
ATOM 1506 O O . ALA A 1 191 ? -0.345 9.067 49.224 1.00 87.75 191 ALA A O 1
ATOM 1507 N N . VAL A 1 192 ? -2.510 9.387 48.735 1.00 86.50 192 VAL A N 1
ATOM 1508 C CA . VAL A 1 192 ? -2.261 9.981 47.412 1.00 86.50 192 VAL A CA 1
ATOM 1509 C C . VAL A 1 192 ? -1.839 11.446 47.547 1.00 86.50 192 VAL A C 1
ATOM 1511 O O . VAL A 1 192 ? -0.944 11.869 46.822 1.00 86.50 192 VAL A O 1
ATOM 1514 N N . GLU A 1 193 ? -2.420 12.193 48.485 1.00 85.81 193 GLU A N 1
ATOM 1515 C CA . GLU A 1 193 ? -2.001 13.556 48.834 1.00 85.81 193 GLU A CA 1
ATOM 1516 C C . GLU A 1 193 ? -0.554 13.565 49.354 1.00 85.81 193 GLU A C 1
ATOM 1518 O O . GLU A 1 193 ? 0.281 14.268 48.785 1.00 85.81 193 GLU A O 1
ATOM 1523 N N . ASP A 1 194 ? -0.211 12.684 50.299 1.00 87.81 194 ASP A N 1
ATOM 1524 C CA . ASP A 1 194 ? 1.155 12.513 50.817 1.00 87.81 194 ASP A CA 1
ATOM 1525 C C . ASP A 1 194 ? 2.152 12.144 49.699 1.00 87.81 194 ASP A C 1
ATOM 1527 O O . ASP A 1 194 ? 3.275 12.651 49.638 1.00 87.81 194 ASP A O 1
ATOM 1531 N N . ALA A 1 195 ? 1.755 11.260 48.774 1.00 84.69 195 ALA A N 1
ATOM 1532 C CA . ALA A 1 195 ? 2.589 10.866 47.637 1.00 84.69 195 ALA A CA 1
ATOM 1533 C C . ALA A 1 195 ? 2.797 12.016 46.637 1.00 84.69 195 ALA A C 1
ATOM 1535 O O . ALA A 1 195 ? 3.879 12.150 46.059 1.00 84.69 195 ALA A O 1
ATOM 1536 N N . CYS A 1 196 ? 1.780 12.853 46.444 1.00 82.94 196 CYS A N 1
ATOM 1537 C CA . CYS A 1 196 ? 1.864 14.050 45.621 1.00 82.94 196 CYS A CA 1
ATOM 1538 C C . CYS A 1 196 ? 2.760 15.128 46.252 1.00 82.94 196 CYS A C 1
ATOM 1540 O O . CYS A 1 196 ? 3.525 15.767 45.528 1.00 82.94 196 CYS A O 1
ATOM 1542 N N . GLU A 1 197 ? 2.711 15.301 47.576 1.00 85.94 197 GLU A N 1
ATOM 1543 C CA . GLU A 1 197 ? 3.609 16.197 48.316 1.00 85.94 197 GLU A CA 1
ATOM 1544 C C . GLU A 1 197 ? 5.067 15.713 48.262 1.00 85.94 197 GLU A C 1
ATOM 1546 O O . GLU A 1 197 ? 5.981 16.507 48.032 1.00 85.94 197 GLU A O 1
ATOM 1551 N N . ALA A 1 198 ? 5.294 14.402 48.400 1.00 88.56 198 ALA A N 1
ATOM 1552 C CA . ALA A 1 198 ? 6.628 13.803 48.345 1.00 88.56 198 ALA A CA 1
ATOM 1553 C C . ALA A 1 198 ? 7.239 13.784 46.929 1.00 88.56 198 ALA A C 1
ATOM 1555 O O . ALA A 1 198 ? 8.463 13.828 46.780 1.00 88.56 198 ALA A O 1
ATOM 1556 N N . ALA A 1 199 ? 6.412 13.703 45.880 1.00 86.62 199 ALA A N 1
ATOM 1557 C CA . ALA A 1 199 ? 6.859 13.575 44.494 1.00 86.62 199 ALA A CA 1
ATOM 1558 C C . ALA A 1 199 ? 5.982 14.383 43.508 1.00 86.62 199 ALA A C 1
ATOM 1560 O O . ALA A 1 199 ? 5.178 13.809 42.766 1.00 86.62 199 ALA A O 1
ATOM 1561 N N . PRO A 1 200 ? 6.209 15.706 43.381 1.00 84.31 200 PRO A N 1
ATOM 1562 C CA . PRO A 1 200 ? 5.366 16.591 42.564 1.00 84.31 200 PRO A CA 1
ATOM 1563 C C . PRO A 1 200 ? 5.326 16.246 41.065 1.00 84.31 200 PRO A C 1
ATOM 1565 O O . PRO A 1 200 ? 4.359 16.541 40.369 1.00 84.31 200 PRO A O 1
ATOM 1568 N N . HIS A 1 201 ? 6.363 15.583 40.546 1.00 85.00 201 HIS A N 1
ATOM 1569 C CA . HIS A 1 201 ? 6.440 15.158 39.144 1.00 85.00 201 HIS A CA 1
ATOM 1570 C C . HIS A 1 201 ? 5.435 14.046 38.783 1.00 85.00 201 HIS A C 1
ATOM 1572 O O . HIS A 1 201 ? 5.174 13.824 37.602 1.00 85.00 201 HIS A O 1
ATOM 1578 N N . LEU A 1 202 ? 4.858 13.359 39.778 1.00 83.38 202 LEU A N 1
ATOM 1579 C CA . LEU A 1 202 ? 3.844 12.318 39.584 1.00 83.38 202 LEU A CA 1
ATOM 1580 C C . LEU A 1 202 ? 2.414 12.871 39.525 1.00 83.38 202 LEU A C 1
ATOM 1582 O O . LEU A 1 202 ? 1.498 12.126 39.169 1.00 83.38 202 LEU A O 1
ATOM 1586 N N . TRP A 1 203 ? 2.218 14.166 39.799 1.00 81.88 203 TRP A N 1
ATOM 1587 C CA . TRP A 1 203 ? 0.90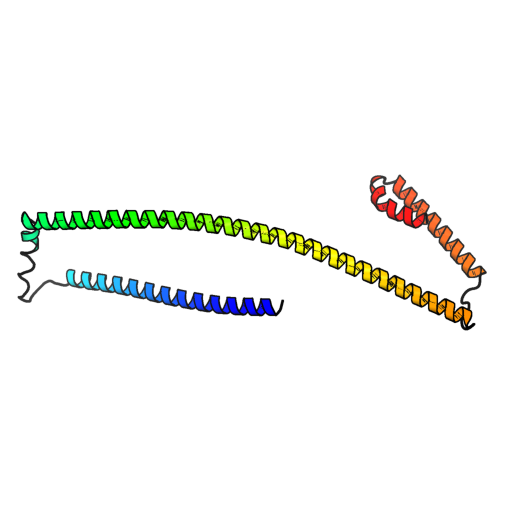5 14.819 39.802 1.00 81.88 203 TRP A CA 1
ATOM 1588 C C . TRP A 1 203 ? 0.062 14.528 38.545 1.00 81.88 203 TRP A C 1
ATOM 1590 O O . TRP A 1 203 ? -1.078 14.090 38.702 1.00 81.88 203 TRP A O 1
ATOM 1600 N N . PRO A 1 204 ? 0.597 14.614 37.305 1.00 81.56 204 PRO A N 1
ATOM 1601 C CA . PRO A 1 204 ? -0.196 14.348 36.098 1.00 81.56 204 PRO A CA 1
ATOM 1602 C C . PRO A 1 204 ? -0.687 12.895 35.991 1.00 81.56 204 PRO A C 1
ATOM 1604 O O . PRO A 1 204 ? -1.671 12.610 35.312 1.00 81.56 204 PRO A O 1
ATOM 1607 N N . SER A 1 205 ? 0.002 11.956 36.649 1.00 80.00 205 SER A N 1
ATOM 1608 C CA . SER A 1 205 ? -0.380 10.537 36.677 1.00 80.00 205 SER A CA 1
ATOM 1609 C C . SER A 1 205 ? -1.362 10.219 37.811 1.00 80.00 205 SER A C 1
ATOM 1611 O O . SER A 1 205 ? -2.161 9.292 37.683 1.00 80.00 205 SER A O 1
ATOM 1613 N N . LEU A 1 206 ? -1.326 10.989 38.905 1.00 80.62 206 LEU A N 1
ATOM 1614 C CA . LEU A 1 206 ? -2.151 10.795 40.104 1.00 80.62 206 LEU A CA 1
ATOM 1615 C C . LEU A 1 206 ? -3.439 11.634 40.109 1.00 80.62 206 LEU A C 1
ATOM 1617 O O . LEU A 1 206 ? -4.397 11.267 40.785 1.00 80.62 206 LEU A O 1
ATOM 1621 N N . GLU A 1 207 ? -3.527 12.688 39.298 1.00 80.00 207 GLU A N 1
ATOM 1622 C CA . GLU A 1 207 ? -4.718 13.541 39.150 1.00 80.00 207 GLU A CA 1
ATOM 1623 C C . GLU A 1 207 ? -5.981 12.734 38.790 1.00 80.00 207 GLU A C 1
ATOM 1625 O O . GLU A 1 207 ? -7.080 12.964 39.306 1.00 80.00 207 GLU A O 1
ATOM 1630 N N . ARG A 1 208 ? -5.817 11.698 37.960 1.00 77.25 208 ARG A N 1
ATOM 1631 C CA . ARG A 1 208 ? -6.907 10.787 37.587 1.00 77.25 208 ARG A CA 1
ATOM 1632 C C . ARG A 1 208 ? -7.351 9.888 38.753 1.00 77.25 208 ARG A C 1
ATOM 1634 O O . ARG A 1 208 ? -8.514 9.510 38.822 1.00 77.25 208 ARG A O 1
ATOM 1641 N N . ALA A 1 209 ? -6.448 9.552 39.674 1.00 76.69 209 ALA A N 1
ATOM 1642 C CA . ALA A 1 209 ? -6.782 8.797 40.880 1.00 76.69 209 ALA A CA 1
ATOM 1643 C C . ALA A 1 209 ? -7.469 9.690 41.928 1.00 76.69 209 ALA A C 1
ATOM 1645 O O . ALA A 1 209 ? -8.471 9.278 42.506 1.00 76.69 209 ALA A O 1
ATOM 1646 N N . LEU A 1 210 ? -6.994 10.928 42.108 1.00 78.62 210 LEU A N 1
ATOM 1647 C CA . LEU A 1 210 ? -7.612 11.935 42.981 1.00 78.62 210 LEU A CA 1
ATOM 1648 C C . LEU A 1 210 ? -9.051 12.246 42.560 1.00 78.62 210 LEU A C 1
ATOM 1650 O O . LEU A 1 210 ? -9.961 12.183 43.376 1.00 78.62 210 LEU A O 1
ATOM 1654 N N . THR A 1 211 ? -9.286 12.504 41.273 1.00 78.44 211 THR A N 1
ATOM 1655 C CA . THR A 1 211 ? -10.640 12.781 40.756 1.00 78.44 211 THR A CA 1
ATOM 1656 C C . THR A 1 211 ? -11.616 11.623 40.982 1.00 78.44 211 THR A C 1
ATOM 1658 O O . THR A 1 211 ? -12.766 11.864 41.333 1.00 78.44 211 THR A O 1
ATOM 1661 N N . LEU A 1 212 ? -11.167 10.370 40.849 1.00 75.50 212 LEU A N 1
ATOM 1662 C CA . LEU A 1 212 ? -11.993 9.185 41.118 1.00 75.50 212 LEU A CA 1
ATOM 1663 C C . LEU A 1 212 ? -12.244 8.937 42.611 1.00 75.50 212 LEU A C 1
ATOM 1665 O O . LEU A 1 212 ? -13.262 8.347 42.961 1.00 75.50 212 LEU A O 1
ATOM 1669 N N . LEU A 1 213 ? -11.323 9.350 43.483 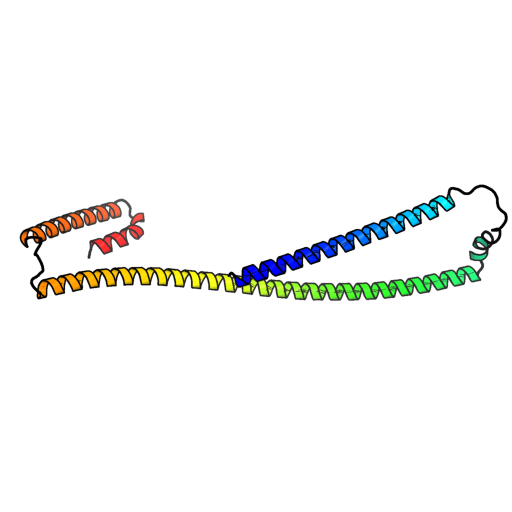1.00 77.00 213 LEU A N 1
ATOM 1670 C CA . LEU A 1 213 ? -11.455 9.201 44.933 1.00 77.00 213 LEU A CA 1
ATOM 1671 C C . LEU A 1 213 ? -12.247 10.349 45.582 1.00 77.00 213 LEU A C 1
ATOM 1673 O O . LEU A 1 213 ? -12.774 10.162 46.676 1.00 77.00 213 LEU A O 1
ATOM 1677 N N . SER A 1 214 ? -12.357 11.504 44.921 1.00 70.94 214 SER A N 1
ATOM 1678 C CA . SER A 1 214 ? -13.103 12.677 45.404 1.00 70.94 214 SER A CA 1
ATOM 1679 C C . SER A 1 214 ? -14.610 12.641 45.106 1.00 70.94 214 SER A C 1
ATOM 1681 O O . SER A 1 214 ? -15.361 13.373 45.751 1.00 70.94 214 SER A O 1
ATOM 1683 N N . ILE A 1 215 ? -15.059 11.787 44.175 1.00 58.59 215 ILE A N 1
ATOM 1684 C CA . ILE A 1 215 ? -16.480 11.502 43.874 1.00 58.59 215 ILE A CA 1
ATOM 1685 C C . ILE A 1 215 ? -16.998 10.474 44.872 1.00 58.59 215 ILE A C 1
ATOM 1687 O O . ILE A 1 215 ? -17.865 10.820 45.704 1.00 58.59 215 ILE A O 1
#